Protein AF-0000000083412916 (afdb_homodimer)

Sequence (298 aa):
MELNLPSFDIRLQRDDEGVKIFDRLRKKFIILTPEEWVRQHFVNYLINHKGFPESLMANEIGITLNGTRRRCDTVVFDKHGSPMVIVEYKASSIVISQSTFDQIVRYNMVLHARYLIVSNGMNHYCCRIDYDNMSYDFLKEVPDYADLEMELNLPSFDIRLQRDDEGVKIFDRLRKKFIILTPEEWVRQHFVNYLINHKGFPESLMANEIGITLNGTRRRCDTVVFDKHGSPMVIVEYKASSIVISQSTFDQIVRYNMVLHARYLIVSNGMNHYCCRIDYDNMSYDFLKEVPDYADLE

Radius of gyration: 22.51 Å; Cα contacts (8 Å, |Δi|>4): 599; chains: 2; bounding box: 37×65×60 Å

Foldseek 3Di:
DDFPFDDDDWDWDQDPVGIWTADPLVGDTHPDDLQVVLLRRVLCCQVPPQPQDSVQKHAFCWDADPNDIGTFGMFGADPVGATAEGEAEDGLPDDDDVVSVVVQVSVCVPRVYQWYWYYNRHDIWIKGADPVVRDIDIDPDDHHPVVSD/DDFPFDDDDWDWDQDPVGIWTADPLVGDTHPDDLQVVLLRRVLCCLVPPQPQDSVQKHAFCWDADPNDIGTFGMFGADPVGATAEGEAEDGLVDDDDVVSVVVQVSVCVPRVYQWYWYYNRHDIWIKGADPVVRDIDIDPDDHHPVVSD

Structure (mmCIF, N/CA/C/O backbone):
data_AF-0000000083412916-model_v1
#
loop_
_entity.id
_entity.type
_entity.pdbx_description
1 polymer 'Type I restriction enzyme HsdR N-terminal domain-containing protein'
#
loop_
_atom_site.group_PDB
_atom_site.id
_atom_site.type_symbol
_atom_site.label_atom_id
_atom_site.label_alt_id
_atom_site.label_comp_id
_atom_site.label_asym_id
_atom_site.label_entity_id
_atom_site.label_seq_id
_atom_site.pdbx_PDB_ins_code
_atom_site.Cartn_x
_atom_site.Cartn_y
_atom_site.Cartn_z
_atom_site.occupancy
_atom_site.B_iso_or_equiv
_atom_site.auth_seq_id
_atom_site.auth_comp_id
_atom_site.auth_asym_id
_atom_site.auth_atom_id
_atom_site.pdbx_PDB_model_num
ATOM 1 N N . MET A 1 1 ? 9.227 31.266 6.32 1 71.25 1 MET A N 1
ATOM 2 C CA . MET A 1 1 ? 9.344 30.422 5.137 1 71.25 1 MET A CA 1
ATOM 3 C C . MET A 1 1 ? 8.031 30.375 4.363 1 71.25 1 MET A C 1
ATOM 5 O O . MET A 1 1 ? 6.98 30.078 4.938 1 71.25 1 MET A O 1
ATOM 9 N N . GLU A 1 2 ? 8.008 30.891 3.188 1 89.62 2 GLU A N 1
ATOM 10 C CA . GLU A 1 2 ? 6.812 31.047 2.371 1 89.62 2 GLU A CA 1
ATOM 11 C C . GLU A 1 2 ? 6.332 29.703 1.823 1 89.62 2 GLU A C 1
ATOM 13 O O . GLU A 1 2 ? 7.141 28.875 1.414 1 89.62 2 GLU A O 1
ATOM 18 N N . LEU A 1 3 ? 5.074 29.422 2.096 1 97.5 3 LEU A N 1
ATOM 19 C CA . LEU A 1 3 ? 4.434 28.219 1.565 1 97.5 3 LEU A CA 1
ATOM 20 C C . LEU A 1 3 ? 3.307 28.594 0.604 1 97.5 3 LEU A C 1
ATOM 22 O O . LEU A 1 3 ? 2.854 29.734 0.578 1 97.5 3 LEU A O 1
ATOM 26 N N . ASN A 1 4 ? 2.953 27.688 -0.365 1 98.19 4 ASN A N 1
ATOM 27 C CA . ASN A 1 4 ? 1.735 27.812 -1.16 1 98.19 4 ASN A CA 1
ATOM 28 C C . ASN A 1 4 ? 0.509 27.344 -0.384 1 98.19 4 ASN A C 1
ATOM 30 O O . ASN A 1 4 ? -0.209 26.453 -0.831 1 98.19 4 ASN A O 1
ATOM 34 N N . LEU A 1 5 ? 0.362 27.875 0.789 1 98.31 5 LEU A N 1
ATOM 35 C CA . LEU A 1 5 ? -0.73 27.625 1.726 1 98.31 5 LEU A CA 1
ATOM 36 C C . LEU A 1 5 ? -1.157 28.922 2.414 1 98.31 5 LEU A C 1
ATOM 38 O O . LEU A 1 5 ? -0.337 29.812 2.625 1 98.31 5 LEU A O 1
ATOM 42 N N . PRO A 1 6 ? -2.424 29 2.695 1 97.62 6 PRO A N 1
ATOM 43 C CA . PRO A 1 6 ? -2.861 30.203 3.402 1 97.62 6 PRO A CA 1
ATOM 44 C C . PRO A 1 6 ? -2.246 30.328 4.793 1 97.62 6 PRO A C 1
ATOM 46 O O . PRO A 1 6 ? -1.973 29.312 5.445 1 97.62 6 PRO A O 1
ATOM 49 N N . SER A 1 7 ? -2.053 31.562 5.215 1 96.25 7 SER A N 1
ATOM 50 C CA . SER A 1 7 ? -1.607 31.797 6.582 1 96.25 7 SER A CA 1
ATOM 51 C C . SER A 1 7 ? -2.721 31.5 7.586 1 96.25 7 SER A C 1
ATOM 53 O O . SER A 1 7 ? -3.854 31.203 7.195 1 96.25 7 SER A O 1
ATOM 55 N N . PHE A 1 8 ? -2.33 31.438 8.828 1 97.38 8 PHE A N 1
ATOM 56 C CA . PHE A 1 8 ? -3.248 31.234 9.938 1 97.38 8 PHE A CA 1
ATOM 57 C C . PHE A 1 8 ? -2.73 31.906 11.203 1 97.38 8 PHE A C 1
ATOM 59 O O . PHE A 1 8 ? -1.696 32.594 11.172 1 97.38 8 PHE A O 1
ATOM 66 N N . ASP A 1 9 ? -3.586 31.828 12.281 1 97.19 9 ASP A N 1
ATOM 67 C CA . ASP A 1 9 ? -3.146 32.438 13.539 1 97.19 9 ASP A CA 1
ATOM 68 C C . ASP A 1 9 ? -2.061 31.594 14.195 1 97.19 9 ASP A C 1
ATOM 70 O O . ASP A 1 9 ? -2.338 30.828 15.125 1 97.19 9 ASP A O 1
ATOM 74 N N . ILE A 1 10 ? -0.824 31.859 13.766 1 97.75 10 ILE A N 1
ATOM 75 C CA . ILE A 1 10 ? 0.32 31.047 14.18 1 97.75 10 ILE A CA 1
ATOM 76 C C . ILE A 1 10 ? 0.713 31.406 15.609 1 97.75 10 ILE A C 1
ATOM 78 O O . ILE A 1 10 ? 0.881 32.594 15.938 1 97.75 10 ILE A O 1
ATOM 82 N N . ARG A 1 11 ? 0.826 30.422 16.453 1 97.75 11 ARG A N 1
ATOM 83 C CA . ARG A 1 11 ? 1.305 30.594 17.828 1 97.75 11 ARG A CA 1
ATOM 84 C C . ARG A 1 11 ? 2.705 30.016 18 1 97.75 11 ARG A C 1
ATOM 86 O O . ARG A 1 11 ? 2.898 28.812 17.875 1 97.75 11 ARG A O 1
ATOM 93 N N . LEU A 1 12 ? 3.611 30.891 18.234 1 97.5 12 LEU A N 1
ATOM 94 C CA . LEU A 1 12 ? 5 30.5 18.453 1 97.5 12 LEU A CA 1
ATOM 95 C C . LEU A 1 12 ? 5.43 30.797 19.891 1 97.5 12 LEU A C 1
ATOM 97 O O . LEU A 1 12 ? 4.938 31.734 20.516 1 97.5 12 LEU A O 1
ATOM 101 N N . GLN A 1 13 ? 6.227 30 20.391 1 96.88 13 GLN A N 1
ATOM 102 C CA . GLN A 1 13 ? 6.852 30.203 21.688 1 96.88 13 GLN A CA 1
ATOM 103 C C . GLN A 1 13 ? 8.352 29.922 21.625 1 96.88 13 GLN A C 1
ATOM 105 O O . GLN A 1 13 ? 8.789 29 20.953 1 96.88 13 GLN A O 1
ATOM 110 N N . ARG A 1 14 ? 9.156 30.719 22.266 1 95.19 14 ARG A N 1
ATOM 111 C CA . ARG A 1 14 ? 10.594 30.516 22.344 1 95.19 14 ARG A CA 1
ATOM 112 C C . ARG A 1 14 ? 11.023 30.172 23.75 1 95.19 14 ARG A C 1
ATOM 114 O O . ARG A 1 14 ? 10.586 30.797 24.719 1 95.19 14 ARG A O 1
ATOM 121 N N . ASP A 1 15 ? 11.664 29.078 23.875 1 91 15 ASP A N 1
ATOM 122 C CA . ASP A 1 15 ? 12.25 28.719 25.172 1 91 15 ASP A CA 1
ATOM 123 C C . ASP A 1 15 ? 13.719 28.344 25.016 1 91 15 ASP A C 1
ATOM 125 O O . ASP A 1 15 ? 14.352 28.672 24 1 91 15 ASP A O 1
ATOM 129 N N . ASP A 1 16 ? 14.344 27.844 26.156 1 91.75 16 ASP A N 1
ATOM 130 C CA . ASP A 1 16 ? 15.758 27.5 26.172 1 91.75 16 ASP A CA 1
ATOM 131 C C . ASP A 1 16 ? 16.094 26.5 25.094 1 91.75 16 ASP A C 1
ATOM 133 O O . ASP A 1 16 ? 17.234 26.438 24.609 1 91.75 16 ASP A O 1
ATOM 137 N N . GLU A 1 17 ? 15.062 25.734 24.609 1 90.44 17 GLU A N 1
ATOM 138 C CA . GLU A 1 17 ? 15.281 24.656 23.641 1 90.44 17 GLU A CA 1
ATOM 139 C C . GLU A 1 17 ? 15.125 25.172 22.219 1 90.44 17 GLU A C 1
ATOM 141 O O . GLU A 1 17 ? 15.562 24.516 21.266 1 90.44 17 GLU A O 1
ATOM 146 N N . GLY A 1 18 ? 14.57 26.297 22.109 1 93.62 18 GLY A N 1
ATOM 147 C CA . GLY A 1 18 ? 14.391 26.875 20.781 1 93.62 18 GLY A CA 1
ATOM 148 C C . GLY A 1 18 ? 12.977 27.375 20.547 1 93.62 18 GLY A C 1
ATOM 149 O O . GLY A 1 18 ? 12.258 27.703 21.484 1 93.62 18 GLY A O 1
ATOM 150 N N . VAL A 1 19 ? 12.742 27.625 19.297 1 97.5 19 VAL A N 1
ATOM 151 C CA . VAL A 1 19 ? 11.422 28.109 18.891 1 97.5 19 VAL A CA 1
ATOM 152 C C . VAL A 1 19 ? 10.469 26.922 18.75 1 97.5 19 VAL A C 1
ATOM 154 O O . VAL A 1 19 ? 10.828 25.906 18.156 1 97.5 19 VAL A O 1
ATOM 157 N N . LYS A 1 20 ? 9.305 27.016 19.25 1 98.25 20 LYS A N 1
ATOM 158 C CA . LYS A 1 20 ? 8.273 26 19.172 1 98.25 20 LYS A CA 1
ATOM 159 C C . LYS A 1 20 ? 7.004 26.562 18.516 1 98.25 20 LYS A C 1
ATOM 161 O O . LYS A 1 20 ? 6.758 27.766 18.562 1 98.25 20 LYS A O 1
ATOM 166 N N . ILE A 1 21 ? 6.25 25.734 17.938 1 98.19 21 ILE A N 1
ATOM 167 C CA . ILE A 1 21 ? 4.984 26.109 17.312 1 98.19 21 ILE A CA 1
ATOM 168 C C . ILE A 1 21 ? 3.848 25.281 17.922 1 98.19 21 ILE A C 1
ATOM 170 O O . ILE A 1 21 ? 4.004 24.094 18.188 1 98.19 21 ILE A O 1
ATOM 174 N N . PHE A 1 22 ? 2.67 25.906 18.109 1 98.5 22 PHE A N 1
ATOM 175 C CA . PHE A 1 22 ? 1.542 25.234 18.75 1 98.5 22 PHE A CA 1
ATOM 176 C C . PHE A 1 22 ? 0.866 24.281 17.781 1 98.5 22 PHE A C 1
ATOM 178 O O . PHE A 1 22 ? 0.502 24.656 16.656 1 98.5 22 PHE A O 1
ATOM 185 N N . ASP A 1 23 ? 0.75 23.016 18.172 1 98.62 23 ASP A N 1
ATOM 186 C CA . ASP A 1 23 ? -0.012 22 17.453 1 98.62 23 ASP A CA 1
ATOM 187 C C . ASP A 1 23 ? -1.446 21.922 17.969 1 98.62 23 ASP A C 1
ATOM 189 O O . ASP A 1 23 ? -1.688 21.422 19.062 1 98.62 23 ASP A O 1
ATOM 193 N N . ARG A 1 24 ? -2.357 22.422 17.188 1 97.62 24 ARG A N 1
ATOM 194 C CA . ARG A 1 24 ? -3.736 22.547 17.656 1 97.62 24 ARG A CA 1
ATOM 195 C C . ARG A 1 24 ? -4.363 21.172 17.859 1 97.62 24 ARG A C 1
ATOM 197 O O . ARG A 1 24 ? -5.324 21.016 18.609 1 97.62 24 ARG A O 1
ATOM 204 N N . LEU A 1 25 ? -3.873 20.125 17.109 1 98.56 25 LEU A N 1
ATOM 205 C CA . LEU A 1 25 ? -4.453 18.797 17.25 1 98.56 25 LEU A CA 1
ATOM 206 C C . LEU A 1 25 ? -3.951 18.109 18.516 1 98.56 25 LEU A C 1
ATOM 208 O O . LEU A 1 25 ? -4.707 17.406 19.172 1 98.56 25 LEU A O 1
ATOM 212 N N . ARG A 1 26 ? -2.715 18.328 18.844 1 97.75 26 ARG A N 1
ATOM 213 C CA . ARG A 1 26 ? -2.131 17.719 20.031 1 97.75 26 ARG A CA 1
ATOM 214 C C . ARG A 1 26 ? -2.188 18.672 21.219 1 97.75 26 ARG A C 1
ATOM 216 O O . ARG A 1 26 ? -1.873 18.281 22.344 1 97.75 26 ARG A O 1
ATOM 223 N N . LYS A 1 27 ? -2.52 19.859 21 1 97.81 27 LYS A N 1
ATOM 224 C CA . LYS A 1 27 ? -2.711 20.875 22.031 1 97.81 27 LYS A CA 1
ATOM 225 C C . LYS A 1 27 ? -1.441 21.078 22.844 1 97.81 27 LYS A C 1
ATOM 227 O O . LYS A 1 27 ? -1.489 21.094 24.078 1 97.81 27 LYS A O 1
ATOM 232 N N . LYS A 1 28 ? -0.364 21.156 22.234 1 97.81 28 LYS A N 1
ATOM 233 C CA . LYS A 1 28 ? 0.923 21.422 22.859 1 97.81 28 LYS A CA 1
ATOM 234 C C . LYS A 1 28 ? 1.889 22.094 21.906 1 97.81 28 LYS A C 1
ATOM 236 O O . LYS A 1 28 ? 1.671 22.094 20.688 1 97.81 28 LYS A O 1
ATOM 241 N N . PHE A 1 29 ? 2.938 22.703 22.438 1 97.94 29 PHE A N 1
ATOM 242 C CA . PHE A 1 29 ? 3.979 23.328 21.625 1 97.94 29 PHE A CA 1
ATOM 243 C C . PHE A 1 29 ? 5.02 22.297 21.203 1 97.94 29 PHE A C 1
ATOM 245 O O . PHE A 1 29 ? 5.488 21.5 22.031 1 97.94 29 PHE A O 1
ATOM 252 N N . ILE A 1 30 ? 5.27 22.297 19.938 1 97.44 30 ILE A N 1
ATOM 253 C CA . ILE A 1 30 ? 6.203 21.359 19.328 1 97.44 30 ILE A CA 1
ATOM 254 C C . ILE A 1 30 ? 7.398 22.109 18.75 1 97.44 30 ILE A C 1
ATOM 256 O O . ILE A 1 30 ? 7.242 23.188 18.172 1 97.44 30 ILE A O 1
ATOM 260 N N . ILE A 1 31 ? 8.602 21.5 18.938 1 97.25 31 ILE A N 1
ATOM 261 C CA . ILE A 1 31 ? 9.789 22.109 18.344 1 97.25 31 ILE A CA 1
ATOM 262 C C . ILE A 1 31 ? 9.523 22.453 16.891 1 97.25 31 ILE A C 1
ATOM 264 O O . ILE A 1 31 ? 9.039 21.594 16.125 1 97.25 31 ILE A O 1
ATOM 268 N N . LEU A 1 32 ? 9.836 23.672 16.531 1 97.81 32 LEU A N 1
ATOM 269 C CA . LEU A 1 32 ? 9.617 24.125 15.172 1 97.81 32 LEU A CA 1
ATOM 270 C C . LEU A 1 32 ? 10.711 23.609 14.234 1 97.81 32 LEU A C 1
ATOM 272 O O . LEU A 1 32 ? 11.891 23.922 14.422 1 97.81 32 LEU A O 1
ATOM 276 N N . THR A 1 33 ? 10.414 22.781 13.359 1 97.44 33 THR A N 1
ATOM 277 C CA . THR A 1 33 ? 11.266 22.359 12.25 1 97.44 33 THR A CA 1
ATOM 278 C C . THR A 1 33 ? 10.641 22.75 10.914 1 97.44 33 THR A C 1
ATOM 280 O O . THR A 1 33 ? 9.469 23.109 10.852 1 97.44 33 THR A O 1
ATOM 283 N N . PRO A 1 34 ? 11.43 22.812 9.836 1 97.94 34 PRO A N 1
ATOM 284 C CA . PRO A 1 34 ? 10.859 23.141 8.523 1 97.94 34 PRO A CA 1
ATOM 285 C C . PRO A 1 34 ? 9.672 22.234 8.164 1 97.94 34 PRO A C 1
ATOM 287 O O . PRO A 1 34 ? 8.688 22.719 7.59 1 97.94 34 PRO A O 1
ATOM 290 N N . GLU A 1 35 ? 9.758 20.984 8.477 1 98.5 35 GLU A N 1
ATOM 291 C CA . GLU A 1 35 ? 8.664 20.062 8.219 1 98.5 35 GLU A CA 1
ATOM 292 C C . GLU A 1 35 ? 7.457 20.375 9.102 1 98.5 35 GLU A C 1
ATOM 294 O O . GLU A 1 35 ? 6.316 20.344 8.625 1 98.5 35 GLU A O 1
ATOM 299 N N . GLU A 1 36 ? 7.707 20.672 10.375 1 98.38 36 GLU A N 1
ATOM 300 C CA . GLU A 1 36 ? 6.617 21.016 11.289 1 98.38 36 GLU A CA 1
ATOM 301 C C . GLU A 1 36 ? 5.91 22.297 10.859 1 98.38 36 GLU A C 1
ATOM 303 O O . GLU A 1 36 ? 4.699 22.438 11.031 1 98.38 36 GLU A O 1
ATOM 308 N N . TRP A 1 37 ? 6.688 23.188 10.336 1 98.62 37 TRP A N 1
ATOM 309 C CA . TRP A 1 37 ? 6.113 24.391 9.758 1 98.62 37 TRP A CA 1
ATOM 310 C C . TRP A 1 37 ? 5.086 24.047 8.68 1 98.62 37 TRP A C 1
ATOM 312 O O . TRP A 1 37 ? 3.969 24.562 8.695 1 98.62 37 TRP A O 1
ATOM 322 N N . VAL A 1 38 ? 5.41 23.141 7.801 1 98.75 38 VAL A N 1
ATOM 323 C CA . VAL A 1 38 ? 4.52 22.703 6.73 1 98.75 38 VAL A CA 1
ATOM 324 C C . VAL A 1 38 ? 3.295 22.016 7.332 1 98.75 38 VAL A C 1
ATOM 326 O O . VAL A 1 38 ? 2.158 22.312 6.961 1 98.75 38 VAL A O 1
ATOM 329 N N . ARG A 1 39 ? 3.521 21.109 8.328 1 98.75 39 ARG A N 1
ATOM 330 C CA . ARG A 1 39 ? 2.436 20.359 8.93 1 98.75 39 ARG A CA 1
ATOM 331 C C . ARG A 1 39 ? 1.381 21.281 9.523 1 98.75 39 ARG A C 1
ATOM 333 O O . ARG A 1 39 ? 0.19 21.141 9.234 1 98.75 39 ARG A O 1
ATOM 340 N N . GLN A 1 40 ? 1.839 22.234 10.258 1 98.75 40 GLN A N 1
ATOM 341 C CA . GLN A 1 40 ? 0.887 23.109 10.938 1 98.75 40 GLN A CA 1
ATOM 342 C C . GLN A 1 40 ? 0.12 23.969 9.945 1 98.75 40 GLN A C 1
ATOM 344 O O . GLN A 1 40 ? -1.078 24.203 10.109 1 98.75 40 GLN A O 1
ATOM 349 N N . HIS A 1 41 ? 0.782 24.453 8.953 1 98.81 41 HIS A N 1
ATOM 350 C CA . HIS A 1 41 ? 0.081 25.203 7.922 1 98.81 41 HIS A CA 1
ATOM 351 C C . HIS A 1 41 ? -0.958 24.344 7.215 1 98.81 41 HIS A C 1
ATOM 353 O O . HIS A 1 41 ? -2.084 24.781 6.977 1 98.81 41 HIS A O 1
ATOM 359 N N . PHE A 1 42 ? -0.59 23.125 6.891 1 98.88 42 PHE A N 1
ATOM 360 C CA . PHE A 1 42 ? -1.474 22.25 6.125 1 98.88 42 PHE A CA 1
ATOM 361 C C . PHE A 1 42 ? -2.674 21.828 6.961 1 98.88 42 PHE A C 1
ATOM 363 O O . PHE A 1 42 ? -3.803 21.797 6.469 1 98.88 42 PHE A O 1
ATOM 370 N N . VAL A 1 43 ? -2.422 21.453 8.203 1 98.88 43 VAL A N 1
ATOM 371 C CA . VAL A 1 43 ? -3.506 21.094 9.117 1 98.88 43 VAL A CA 1
ATOM 372 C C . VAL A 1 43 ? -4.516 22.25 9.18 1 98.88 43 VAL A C 1
ATOM 374 O O . VAL A 1 43 ? -5.723 22.016 9.062 1 98.88 43 VAL A O 1
ATOM 377 N N . ASN A 1 44 ? -4.047 23.422 9.336 1 98.81 44 ASN A N 1
ATOM 378 C CA . ASN A 1 44 ? -4.938 24.578 9.391 1 98.81 44 ASN A CA 1
ATOM 379 C C . ASN A 1 44 ? -5.66 24.797 8.062 1 98.81 44 ASN A C 1
ATOM 381 O O . ASN A 1 44 ? -6.824 25.188 8.047 1 98.81 44 ASN A O 1
ATOM 385 N N . TYR A 1 45 ? -4.957 24.578 6.988 1 98.88 45 TYR A N 1
ATOM 386 C CA . TYR A 1 45 ? -5.57 24.625 5.668 1 98.88 45 TYR A CA 1
ATOM 387 C C . TYR A 1 45 ? -6.73 23.641 5.562 1 98.88 45 TYR A C 1
ATOM 389 O O . TYR A 1 45 ? -7.82 24 5.117 1 98.88 45 TYR A O 1
ATOM 397 N N . LEU A 1 46 ? -6.516 22.344 5.988 1 98.81 46 LEU A N 1
ATOM 398 C CA . LEU A 1 46 ? -7.562 21.344 5.941 1 98.81 46 LEU A CA 1
ATOM 399 C C . LEU A 1 46 ? -8.773 21.766 6.762 1 98.81 46 LEU A C 1
ATOM 401 O O . LEU A 1 46 ? -9.914 21.641 6.312 1 98.81 46 LEU A O 1
ATOM 405 N N . ILE A 1 47 ? -8.508 22.328 7.906 1 98.75 47 ILE A N 1
ATOM 406 C CA . ILE A 1 47 ? -9.586 22.656 8.828 1 98.75 47 ILE A CA 1
ATOM 407 C C . ILE A 1 47 ? -10.297 23.922 8.352 1 98.75 47 ILE A C 1
ATOM 409 O O . ILE A 1 47 ? -11.523 23.922 8.164 1 98.75 47 ILE A O 1
ATOM 413 N N . ASN A 1 48 ? -9.602 24.938 8.07 1 98.56 48 ASN A N 1
ATOM 414 C CA . ASN A 1 48 ? -10.18 26.266 7.875 1 98.56 48 ASN A CA 1
ATOM 415 C C . ASN A 1 48 ? -10.648 26.469 6.441 1 98.56 48 ASN A C 1
ATOM 417 O O . ASN A 1 48 ? -11.555 27.281 6.184 1 98.56 48 ASN A O 1
ATOM 421 N N . HIS A 1 49 ? -10.094 25.812 5.492 1 98.56 49 HIS A N 1
ATOM 422 C CA . HIS A 1 49 ? -10.391 26.109 4.098 1 98.56 49 HIS A CA 1
ATOM 423 C C . HIS A 1 49 ? -11.039 24.906 3.412 1 98.56 49 HIS A C 1
ATOM 425 O O . HIS A 1 49 ? -11.781 25.062 2.439 1 98.56 49 HIS A O 1
ATOM 431 N N . LYS A 1 50 ? -10.742 23.688 3.912 1 98.56 50 LYS A N 1
ATOM 432 C CA . LYS A 1 50 ? -11.312 22.516 3.271 1 98.56 50 LYS A CA 1
ATOM 433 C C . LYS A 1 50 ? -12.438 21.922 4.113 1 98.56 50 LYS A C 1
ATOM 435 O O . LYS A 1 50 ? -13.125 21 3.676 1 98.56 50 LYS A O 1
ATOM 440 N N . GLY A 1 51 ? -12.617 22.344 5.383 1 98.44 51 GLY A N 1
ATOM 441 C CA . GLY A 1 51 ? -13.773 22.016 6.195 1 98.44 51 GLY A CA 1
ATOM 442 C C . GLY A 1 51 ? -13.617 20.703 6.953 1 98.44 51 GLY A C 1
ATOM 443 O O . GLY A 1 51 ? -14.602 20.125 7.402 1 98.44 51 GLY A O 1
ATOM 444 N N . PHE A 1 52 ? -12.406 20.203 7.062 1 98.69 52 PHE A N 1
ATOM 445 C CA . PHE A 1 52 ? -12.195 18.969 7.824 1 98.69 52 PHE A CA 1
ATOM 446 C C . PHE A 1 52 ? -12.469 19.203 9.305 1 98.69 52 PHE A C 1
ATOM 448 O O . PHE A 1 52 ? -11.977 20.172 9.891 1 98.69 52 PHE A O 1
ATOM 455 N N . PRO A 1 53 ? -13.273 18.328 9.914 1 98.5 53 PRO A N 1
ATOM 456 C CA . PRO A 1 53 ? -13.516 18.484 11.344 1 98.5 53 PRO A CA 1
ATOM 457 C C . PRO A 1 53 ? -12.273 18.203 12.188 1 98.5 53 PRO A C 1
ATOM 459 O O . PRO A 1 53 ? -11.719 17.109 12.133 1 98.5 53 PRO A O 1
ATOM 462 N N . GLU A 1 54 ? -11.906 19.141 12.93 1 98.5 54 GLU A N 1
ATOM 463 C CA . GLU A 1 54 ? -10.727 19.031 13.781 1 98.5 54 GLU A CA 1
ATOM 464 C C . GLU A 1 54 ? -10.812 17.797 14.68 1 98.5 54 GLU A C 1
ATOM 466 O O . GLU A 1 54 ? -9.812 17.125 14.914 1 98.5 54 GLU A O 1
ATOM 471 N N . SER A 1 55 ? -11.992 17.484 15.164 1 98.12 55 SER A N 1
ATOM 472 C CA . SER A 1 55 ? -12.203 16.391 16.125 1 98.12 55 SER A CA 1
ATOM 473 C C . SER A 1 55 ? -11.922 15.039 15.492 1 98.12 55 SER A C 1
ATOM 475 O O . SER A 1 55 ? -11.773 14.039 16.203 1 98.12 55 SER A O 1
ATOM 477 N N . LEU A 1 56 ? -11.812 14.977 14.234 1 98.19 56 LEU A N 1
ATOM 478 C CA . LEU A 1 56 ? -11.586 13.711 13.547 1 98.19 56 LEU A CA 1
ATOM 479 C C . LEU A 1 56 ? -10.148 13.617 13.039 1 98.19 56 LEU A C 1
ATOM 481 O O . LEU A 1 56 ? -9.789 12.664 12.344 1 98.19 56 LEU A O 1
ATOM 485 N N . MET A 1 57 ? -9.367 14.609 13.383 1 98.81 57 MET A N 1
ATOM 486 C CA . MET A 1 57 ? -7.988 14.664 12.898 1 98.81 57 MET A CA 1
ATOM 487 C C . MET A 1 57 ? -7.004 14.406 14.039 1 98.81 57 MET A C 1
ATOM 489 O O . MET A 1 57 ? -7.25 14.805 15.18 1 98.81 57 MET A O 1
ATOM 493 N N . ALA A 1 58 ? -5.973 13.727 13.742 1 98.5 58 ALA A N 1
ATOM 494 C CA . ALA A 1 58 ? -4.914 13.469 14.711 1 98.5 58 ALA A CA 1
ATOM 495 C C . ALA A 1 58 ? -3.537 13.539 14.055 1 98.5 58 ALA A C 1
ATOM 497 O O . ALA A 1 58 ? -3.367 13.094 12.914 1 98.5 58 ALA A O 1
ATOM 498 N N . ASN A 1 59 ? -2.57 14.102 14.727 1 98.62 59 ASN A N 1
ATOM 499 C CA . ASN A 1 59 ? -1.176 14.102 14.297 1 98.62 59 ASN A CA 1
ATOM 500 C C . ASN A 1 59 ? -0.382 12.992 14.977 1 98.62 59 ASN A C 1
ATOM 502 O O . ASN A 1 59 ? -0.677 12.617 16.109 1 98.62 59 ASN A O 1
ATOM 506 N N . GLU A 1 60 ? 0.624 12.492 14.305 1 97.81 60 GLU A N 1
ATOM 507 C CA . GLU A 1 60 ? 1.634 11.594 14.852 1 97.81 60 GLU A CA 1
ATOM 508 C C . GLU A 1 60 ? 0.999 10.312 15.391 1 97.81 60 GLU A C 1
ATOM 510 O O . GLU A 1 60 ? 1.231 9.93 16.547 1 97.81 60 GLU A O 1
ATOM 515 N N . ILE A 1 61 ? 0.206 9.703 14.578 1 95.69 61 ILE A N 1
ATOM 516 C CA . ILE A 1 61 ? -0.467 8.461 14.945 1 95.69 61 ILE A CA 1
ATOM 517 C C . ILE A 1 61 ? 0.499 7.285 14.805 1 95.69 61 ILE A C 1
ATOM 519 O O . ILE A 1 61 ? 1.109 7.102 13.75 1 95.69 61 ILE A O 1
ATOM 523 N N . GLY A 1 62 ? 0.493 6.465 15.828 1 95.44 62 GLY A N 1
ATOM 524 C CA . GLY A 1 62 ? 1.414 5.34 15.859 1 95.44 62 GLY A CA 1
ATOM 525 C C . GLY A 1 62 ? 0.941 4.16 15.031 1 95.44 62 GLY A C 1
ATOM 526 O O . GLY A 1 62 ? -0.241 3.814 15.055 1 95.44 62 GLY A O 1
ATOM 527 N N . ILE A 1 63 ? 1.838 3.617 14.227 1 95.31 63 ILE A N 1
ATOM 528 C CA . ILE A 1 63 ? 1.641 2.365 13.508 1 95.31 63 ILE A CA 1
ATOM 529 C C . ILE A 1 63 ? 2.84 1.445 13.734 1 95.31 63 ILE A C 1
ATOM 531 O O . ILE A 1 63 ? 3.908 1.899 14.148 1 95.31 63 ILE A O 1
ATOM 535 N N . THR A 1 64 ? 2.641 0.169 13.594 1 95.5 64 THR A N 1
ATOM 536 C CA . THR A 1 64 ? 3.723 -0.79 13.789 1 95.5 64 THR A CA 1
ATOM 537 C C . THR A 1 64 ? 4.02 -1.545 12.5 1 95.5 64 THR A C 1
ATOM 539 O O . THR A 1 64 ? 3.184 -2.307 12.016 1 95.5 64 THR A O 1
ATOM 542 N N . LEU A 1 65 ? 5.156 -1.33 11.93 1 94.06 65 LEU A N 1
ATOM 543 C CA . LEU A 1 65 ? 5.602 -1.941 10.68 1 94.06 65 LEU A CA 1
ATOM 544 C C . LEU A 1 65 ? 6.711 -2.955 10.938 1 94.06 65 LEU A C 1
ATOM 546 O O . LEU A 1 65 ? 7.871 -2.578 11.117 1 94.06 65 LEU A O 1
ATOM 550 N N . ASN A 1 66 ? 6.371 -4.23 10.922 1 93.5 66 ASN A N 1
ATOM 551 C CA . ASN A 1 66 ? 7.297 -5.328 11.18 1 93.5 66 ASN A CA 1
ATOM 552 C C . ASN A 1 66 ? 8.047 -5.137 12.492 1 93.5 66 ASN A C 1
ATOM 554 O O . ASN A 1 66 ? 9.281 -5.188 12.523 1 93.5 66 ASN A O 1
ATOM 558 N N . GLY A 1 67 ? 7.379 -4.773 13.492 1 92.75 67 GLY A N 1
ATOM 559 C CA . GLY A 1 67 ? 7.941 -4.633 14.828 1 92.75 67 GLY A CA 1
ATOM 560 C C . GLY A 1 67 ? 8.5 -3.246 15.094 1 92.75 67 GLY A C 1
ATOM 561 O O . GLY A 1 67 ? 8.906 -2.943 16.219 1 92.75 67 GLY A O 1
ATOM 562 N N . THR A 1 68 ? 8.594 -2.422 14.094 1 95.06 68 THR A N 1
ATOM 563 C CA . THR A 1 68 ? 9.117 -1.07 14.25 1 95.06 68 THR A CA 1
ATOM 564 C C . THR A 1 68 ? 7.984 -0.062 14.398 1 95.06 68 THR A C 1
ATOM 566 O O . THR A 1 68 ? 7.059 -0.041 13.586 1 95.06 68 THR A O 1
ATOM 569 N N . ARG A 1 69 ? 8.07 0.703 15.445 1 95.31 69 ARG A N 1
ATOM 570 C CA . ARG A 1 69 ? 7.07 1.74 15.664 1 95.31 69 ARG A CA 1
ATOM 571 C C . ARG A 1 69 ? 7.355 2.967 14.805 1 95.31 69 ARG A C 1
ATOM 573 O O . ARG A 1 69 ? 8.492 3.438 14.742 1 95.31 69 ARG A O 1
ATOM 580 N N . ARG A 1 70 ? 6.359 3.402 14.008 1 96.06 70 ARG A N 1
ATOM 581 C CA . ARG A 1 70 ? 6.398 4.613 13.203 1 96.06 70 ARG A CA 1
ATOM 582 C C . ARG A 1 70 ? 5.199 5.508 13.492 1 96.06 70 ARG A C 1
ATOM 584 O O . ARG A 1 70 ? 4.27 5.098 14.195 1 96.06 70 ARG A O 1
ATOM 591 N N . ARG A 1 71 ? 5.332 6.672 13.109 1 96.25 71 ARG A N 1
ATOM 592 C CA . ARG A 1 71 ? 4.207 7.586 13.273 1 96.25 71 ARG A CA 1
ATOM 593 C C . ARG A 1 71 ? 3.787 8.188 11.938 1 96.25 71 ARG A C 1
ATOM 595 O O . ARG A 1 71 ? 4.633 8.656 11.172 1 96.25 71 ARG A O 1
ATOM 602 N N . CYS A 1 72 ? 2.539 8.031 11.672 1 97 72 CYS A N 1
ATOM 603 C CA . CYS A 1 72 ? 1.958 8.734 10.531 1 97 72 CYS A CA 1
ATOM 604 C C . CYS A 1 72 ? 1.699 10.195 10.867 1 97 72 CYS A C 1
ATOM 606 O O . CYS A 1 72 ? 1.167 10.508 11.93 1 97 72 CYS A O 1
ATOM 608 N N . ASP A 1 73 ? 2.006 11.094 10.008 1 98.25 73 ASP A N 1
ATOM 609 C CA . ASP A 1 73 ? 2.018 12.531 10.273 1 98.25 73 ASP A CA 1
ATOM 610 C C . ASP A 1 73 ? 0.624 13.031 10.648 1 98.25 73 ASP A C 1
ATOM 612 O O . ASP A 1 73 ? 0.432 13.609 11.719 1 98.25 73 ASP A O 1
ATOM 616 N N . THR A 1 74 ? -0.297 12.898 9.789 1 98.81 74 THR A N 1
ATOM 617 C CA . THR A 1 74 ? -1.672 13.305 10.07 1 98.81 74 THR A CA 1
ATOM 618 C C . THR A 1 74 ? -2.656 12.258 9.555 1 98.81 74 THR A C 1
ATOM 620 O O . THR A 1 74 ? -2.49 11.727 8.453 1 98.81 74 THR A O 1
ATOM 623 N N . VAL A 1 75 ? -3.623 11.898 10.359 1 98.69 75 VAL A N 1
ATOM 624 C CA . VAL A 1 75 ? -4.719 11.023 9.953 1 98.69 75 VAL A CA 1
ATOM 625 C C . VAL A 1 75 ? -6.055 11.727 10.188 1 98.69 75 VAL A C 1
ATOM 627 O O . VAL A 1 75 ? -6.254 12.367 11.219 1 98.69 75 VAL A O 1
ATOM 630 N N . VAL A 1 76 ? -6.922 11.711 9.25 1 98.75 76 VAL A N 1
ATOM 631 C CA . VAL A 1 76 ? -8.32 12.094 9.422 1 98.75 76 VAL A CA 1
ATOM 632 C C . VAL A 1 76 ? -9.195 10.844 9.477 1 98.75 76 VAL A C 1
ATOM 634 O O . VAL A 1 76 ? -9.195 10.031 8.547 1 98.75 76 VAL A O 1
ATOM 637 N N . PHE A 1 77 ? -9.938 10.703 10.508 1 97.88 77 PHE A N 1
ATOM 638 C CA . PHE A 1 77 ? -10.805 9.547 10.688 1 97.88 77 PHE A CA 1
ATOM 639 C C . PHE A 1 77 ? -12.211 9.844 10.203 1 97.88 77 PHE A C 1
ATOM 641 O O . PHE A 1 77 ? -12.617 11.008 10.125 1 97.88 77 PHE A O 1
ATOM 648 N N . ASP A 1 78 ? -12.906 8.773 9.852 1 96.44 78 ASP A N 1
ATOM 649 C CA . ASP A 1 78 ? -14.336 8.945 9.594 1 96.44 78 ASP A CA 1
ATOM 650 C C . ASP A 1 78 ? -15.133 8.859 10.891 1 96.44 78 ASP A C 1
ATOM 652 O O . ASP A 1 78 ? -14.562 8.742 11.977 1 96.44 78 ASP A O 1
ATOM 656 N N . LYS A 1 79 ? -16.406 8.969 10.75 1 94.56 79 LYS A N 1
ATOM 657 C CA . LYS A 1 79 ? -17.266 9.023 11.93 1 94.56 79 LYS A CA 1
ATOM 658 C C . LYS A 1 79 ? -17.297 7.688 12.664 1 94.56 79 LYS A C 1
ATOM 660 O O . LYS A 1 79 ? -17.734 7.613 13.805 1 94.56 79 LYS A O 1
ATOM 665 N N . HIS A 1 80 ? -16.734 6.668 12.062 1 93.81 80 HIS A N 1
ATOM 666 C CA . HIS A 1 80 ? -16.719 5.344 12.672 1 93.81 80 HIS A CA 1
ATOM 667 C C . HIS A 1 80 ? -15.328 5.023 13.234 1 93.81 80 HIS A C 1
ATOM 669 O O . HIS A 1 80 ? -15.094 3.916 13.719 1 93.81 80 HIS A O 1
ATOM 675 N N . GLY A 1 81 ? -14.43 5.914 13.086 1 93.5 81 GLY A N 1
ATOM 676 C CA . GLY A 1 81 ? -13.117 5.75 13.688 1 93.5 81 GLY A CA 1
ATOM 677 C C . GLY A 1 81 ? -12.117 5.098 12.758 1 93.5 81 GLY A C 1
ATOM 678 O O . GLY A 1 81 ? -11 4.762 13.172 1 93.5 81 GLY A O 1
ATOM 679 N N . SER A 1 82 ? -12.508 4.949 11.531 1 94.12 82 SER A N 1
ATOM 680 C CA . SER A 1 82 ? -11.586 4.379 10.562 1 94.12 82 SER A CA 1
ATOM 681 C C . SER A 1 82 ? -10.812 5.469 9.828 1 94.12 82 SER A C 1
ATOM 683 O O . SER A 1 82 ? -11.375 6.516 9.492 1 94.12 82 SER A O 1
ATOM 685 N N . PRO A 1 83 ? -9.547 5.207 9.547 1 96.75 83 PRO A N 1
ATOM 686 C CA . PRO A 1 83 ? -8.812 6.199 8.766 1 96.75 83 PRO A CA 1
ATOM 687 C C . PRO A 1 83 ? -9.445 6.461 7.398 1 96.75 83 PRO A C 1
ATOM 689 O O . PRO A 1 83 ? -9.844 5.52 6.711 1 96.75 83 PRO A O 1
ATOM 692 N N . MET A 1 84 ? -9.531 7.703 7.109 1 97.75 84 MET A N 1
ATOM 693 C CA . MET A 1 84 ? -10.125 8.109 5.84 1 97.75 84 MET A CA 1
ATOM 694 C C . MET A 1 84 ? -9.109 8.836 4.965 1 97.75 84 MET A C 1
ATOM 696 O O . MET A 1 84 ? -9.055 8.609 3.754 1 97.75 84 MET A O 1
ATOM 700 N N . VAL A 1 85 ? -8.336 9.742 5.551 1 98.69 85 VAL A N 1
ATOM 701 C CA . VAL A 1 85 ? -7.281 10.508 4.891 1 98.69 85 VAL A CA 1
ATOM 702 C C . VAL A 1 85 ? -5.98 10.391 5.676 1 98.69 85 VAL A C 1
ATOM 704 O O . VAL A 1 85 ? -5.98 10.461 6.906 1 98.69 85 VAL A O 1
ATOM 707 N N . ILE A 1 86 ? -4.918 10.18 5.004 1 98.69 86 ILE A N 1
ATOM 708 C CA . ILE A 1 86 ? -3.619 10.297 5.656 1 98.69 86 ILE A CA 1
ATOM 709 C C . ILE A 1 86 ? -2.75 11.297 4.898 1 98.69 86 ILE A C 1
ATOM 711 O O . ILE A 1 86 ? -2.861 11.422 3.676 1 98.69 86 ILE A O 1
ATOM 715 N N . VAL A 1 87 ? -1.909 11.992 5.625 1 98.88 87 VAL A N 1
ATOM 716 C CA . VAL A 1 87 ? -1.075 13.031 5.039 1 98.88 87 VAL A CA 1
ATOM 717 C C . VAL A 1 87 ? 0.378 12.836 5.465 1 98.88 87 VAL A C 1
ATOM 719 O O . VAL A 1 87 ? 0.657 12.547 6.629 1 98.88 87 VAL A O 1
ATOM 722 N N . GLU A 1 88 ? 1.259 12.953 4.559 1 98.56 88 GLU A N 1
ATOM 723 C CA . GLU A 1 88 ? 2.701 12.953 4.777 1 98.56 88 GLU A CA 1
ATOM 724 C C . GLU A 1 88 ? 3.322 14.281 4.352 1 98.56 88 GLU A C 1
ATOM 726 O O . GLU A 1 88 ? 3.039 14.781 3.262 1 98.56 88 GLU A O 1
ATOM 731 N N . TYR A 1 89 ? 4.203 14.812 5.246 1 98.62 89 TYR A N 1
ATOM 732 C CA . TYR A 1 89 ? 4.781 16.125 4.977 1 98.62 89 TYR A CA 1
ATOM 733 C C . TYR A 1 89 ? 6.285 16.016 4.742 1 98.62 89 TYR A C 1
ATOM 735 O O . TYR A 1 89 ? 6.953 15.156 5.316 1 98.62 89 TYR A O 1
ATOM 743 N N . LYS A 1 90 ? 6.812 16.891 3.955 1 98.44 90 LYS A N 1
ATOM 744 C CA . LYS A 1 90 ? 8.234 17.188 3.812 1 98.44 90 LYS A CA 1
ATOM 745 C C . LYS A 1 90 ? 8.492 18.688 3.982 1 98.44 90 LYS A C 1
ATOM 747 O O . LYS A 1 90 ? 7.586 19.5 3.822 1 98.44 90 LYS A O 1
ATOM 752 N N . ALA A 1 91 ? 9.734 18.969 4.363 1 98.38 91 ALA A N 1
ATOM 753 C CA . ALA A 1 91 ? 10.102 20.375 4.371 1 98.38 91 ALA A CA 1
ATOM 754 C C . ALA A 1 91 ? 9.945 21 2.982 1 98.38 91 ALA A C 1
ATOM 756 O O . ALA A 1 91 ? 10.031 20.297 1.973 1 98.38 91 ALA A O 1
ATOM 757 N N . SER A 1 92 ? 9.766 22.328 2.965 1 98 92 SER A N 1
ATOM 758 C CA . SER A 1 92 ? 9.469 23.016 1.711 1 98 92 SER A CA 1
ATOM 759 C C . SER A 1 92 ? 10.648 22.922 0.744 1 98 92 SER A C 1
ATOM 761 O O . SER A 1 92 ? 10.469 23.031 -0.471 1 98 92 SER A O 1
ATOM 763 N N . SER A 1 93 ? 11.828 22.672 1.304 1 97.5 93 SER A N 1
ATOM 764 C CA . SER A 1 93 ? 13.023 22.594 0.47 1 97.5 93 SER A CA 1
ATOM 765 C C . SER A 1 93 ? 13.195 21.203 -0.132 1 97.5 93 SER A C 1
ATOM 767 O O . SER A 1 93 ? 14.039 21 -1 1 97.5 93 SER A O 1
ATOM 769 N N . ILE A 1 94 ? 12.445 20.266 0.301 1 97.56 94 ILE A N 1
ATOM 770 C CA . ILE A 1 94 ? 12.555 18.891 -0.165 1 97.56 94 ILE A CA 1
ATOM 771 C C . ILE A 1 94 ? 11.555 18.656 -1.298 1 97.56 94 ILE A C 1
ATOM 773 O O . ILE A 1 94 ? 10.344 18.797 -1.11 1 97.56 94 ILE A O 1
ATOM 777 N N . VAL A 1 95 ? 12.055 18.312 -2.449 1 97.06 95 VAL A N 1
ATOM 778 C CA . VAL A 1 95 ? 11.203 17.984 -3.588 1 97.06 95 VAL A CA 1
ATOM 779 C C . VAL A 1 95 ? 10.453 16.688 -3.311 1 97.06 95 VAL A C 1
ATOM 781 O O . VAL A 1 95 ? 11.039 15.711 -2.822 1 97.06 95 VAL A O 1
ATOM 784 N N . ILE A 1 96 ? 9.188 16.672 -3.521 1 96.88 96 ILE A N 1
ATOM 785 C CA . ILE A 1 96 ? 8.406 15.445 -3.365 1 96.88 96 ILE A CA 1
ATOM 786 C C . ILE A 1 96 ? 8.82 14.43 -4.422 1 96.88 96 ILE A C 1
ATOM 788 O O . ILE A 1 96 ? 8.711 14.688 -5.621 1 96.88 96 ILE A O 1
ATOM 792 N N . SER A 1 97 ? 9.25 13.297 -4.004 1 94.5 97 SER A N 1
ATOM 793 C CA . SER A 1 97 ? 9.758 12.25 -4.883 1 94.5 97 SER A CA 1
ATOM 794 C C . SER A 1 97 ? 8.93 10.977 -4.762 1 94.5 97 SER A C 1
ATOM 796 O O . SER A 1 97 ? 7.988 10.914 -3.969 1 94.5 97 SER A O 1
ATOM 798 N N . GLN A 1 98 ? 9.312 10.031 -5.613 1 89.62 98 GLN A N 1
ATOM 799 C CA . GLN A 1 98 ? 8.68 8.719 -5.523 1 89.62 98 GLN A CA 1
ATOM 800 C C . GLN A 1 98 ? 8.891 8.102 -4.145 1 89.62 98 GLN A C 1
ATOM 802 O O . GLN A 1 98 ? 8.023 7.395 -3.633 1 89.62 98 GLN A O 1
ATOM 807 N N . SER A 1 99 ? 10.023 8.352 -3.602 1 90.88 99 SER A N 1
ATOM 808 C CA . SER A 1 99 ? 10.312 7.828 -2.271 1 90.88 99 SER A CA 1
ATOM 809 C C . SER A 1 99 ? 9.312 8.344 -1.24 1 90.88 99 SER A C 1
ATOM 811 O O . SER A 1 99 ? 8.93 7.621 -0.32 1 90.88 99 SER A O 1
ATOM 813 N N . THR A 1 100 ? 8.906 9.586 -1.352 1 93 100 THR A N 1
ATOM 814 C CA . THR A 1 100 ? 7.898 10.148 -0.457 1 93 100 THR A CA 1
ATOM 815 C C . THR A 1 100 ? 6.566 9.414 -0.619 1 93 100 THR A C 1
ATOM 817 O O . THR A 1 100 ? 5.922 9.062 0.371 1 93 100 THR A O 1
ATOM 820 N N . PHE A 1 101 ? 6.289 9.148 -1.833 1 93.12 101 PHE A N 1
ATOM 821 C CA . PHE A 1 101 ? 5.055 8.422 -2.1 1 93.12 101 PHE A CA 1
ATOM 822 C C . PHE A 1 101 ? 5.137 7 -1.558 1 93.12 101 PHE A C 1
ATOM 824 O O . PHE A 1 101 ? 4.176 6.496 -0.969 1 93.12 101 PHE A O 1
ATOM 831 N N . ASP A 1 102 ? 6.266 6.402 -1.771 1 91.56 102 ASP A N 1
ATOM 832 C CA . ASP A 1 102 ? 6.449 5.047 -1.259 1 91.56 102 ASP A CA 1
ATOM 833 C C . ASP A 1 102 ? 6.273 5.008 0.258 1 91.56 102 ASP A C 1
ATOM 835 O O . ASP A 1 102 ? 5.742 4.035 0.801 1 91.56 102 ASP A O 1
ATOM 839 N N . GLN A 1 103 ? 6.68 6.016 0.911 1 92.31 103 GLN A N 1
ATOM 840 C CA . GLN A 1 103 ? 6.551 6.074 2.363 1 92.31 103 GLN A CA 1
ATOM 841 C C . GLN A 1 103 ? 5.086 6.09 2.785 1 92.31 103 GLN A C 1
ATOM 843 O O . GLN A 1 103 ? 4.668 5.293 3.629 1 92.31 103 GLN A O 1
ATOM 848 N N . ILE A 1 104 ? 4.324 6.992 2.176 1 96.56 104 ILE A N 1
ATOM 849 C CA . ILE A 1 104 ? 2.934 7.094 2.611 1 96.56 104 ILE A CA 1
ATOM 850 C C . ILE A 1 104 ? 2.172 5.836 2.197 1 96.56 104 ILE A C 1
ATOM 852 O O . ILE A 1 104 ? 1.274 5.387 2.912 1 96.56 104 ILE A O 1
ATOM 856 N N . VAL A 1 105 ? 2.527 5.27 1.138 1 94.62 105 VAL A N 1
ATOM 857 C CA . VAL A 1 105 ? 1.905 4.023 0.695 1 94.62 105 VAL A CA 1
ATOM 858 C C . VAL A 1 105 ? 2.188 2.916 1.707 1 94.62 105 VAL A C 1
ATOM 860 O O . VAL A 1 105 ? 1.299 2.127 2.037 1 94.62 105 VAL A O 1
ATOM 863 N N . ARG A 1 106 ? 3.381 2.857 2.146 1 92.12 106 ARG A N 1
ATOM 864 C CA . ARG A 1 106 ? 3.742 1.872 3.162 1 92.12 106 ARG A CA 1
ATOM 865 C C . ARG A 1 106 ? 2.906 2.055 4.426 1 92.12 106 ARG A C 1
ATOM 867 O O . ARG A 1 106 ? 2.441 1.078 5.016 1 92.12 106 ARG A O 1
ATOM 874 N N . TYR A 1 107 ? 2.705 3.27 4.836 1 95.94 107 TYR A N 1
ATOM 875 C CA . TYR A 1 107 ? 1.851 3.516 5.988 1 95.94 107 TYR A CA 1
ATOM 876 C C . TYR A 1 107 ? 0.416 3.086 5.707 1 95.94 107 TYR A C 1
ATOM 878 O O . TYR A 1 107 ? -0.247 2.508 6.57 1 95.94 107 TYR A O 1
ATOM 886 N N . ASN A 1 108 ? 0.017 3.328 4.488 1 96.19 108 ASN A N 1
ATOM 887 C CA . ASN A 1 108 ? -1.38 3.055 4.164 1 96.19 108 ASN A CA 1
ATOM 888 C C . ASN A 1 108 ? -1.644 1.558 4.035 1 96.19 108 ASN A C 1
ATOM 890 O O . ASN A 1 108 ? -2.797 1.128 3.994 1 96.19 108 ASN A O 1
ATOM 894 N N . MET A 1 109 ? -0.542 0.842 3.973 1 94 109 MET A N 1
ATOM 895 C CA . MET A 1 109 ? -0.687 -0.611 4.004 1 94 109 MET A CA 1
ATOM 896 C C . MET A 1 109 ? -1.494 -1.052 5.219 1 94 109 MET A C 1
ATOM 898 O O . MET A 1 109 ? -2.283 -1.995 5.137 1 94 109 MET A O 1
ATOM 902 N N . VAL A 1 110 ? -1.349 -0.317 6.285 1 95.06 110 VAL A N 1
ATOM 903 C CA . VAL A 1 110 ? -1.986 -0.781 7.516 1 95.06 110 VAL A CA 1
ATOM 904 C C . VAL A 1 110 ? -3.141 0.15 7.883 1 95.06 110 VAL A C 1
ATOM 906 O O . VAL A 1 110 ? -4.008 -0.21 8.68 1 95.06 110 VAL A O 1
ATOM 909 N N . LEU A 1 111 ? -3.174 1.288 7.32 1 95.44 111 LEU A N 1
ATOM 910 C CA . LEU A 1 111 ? -4.199 2.258 7.688 1 95.44 111 LEU A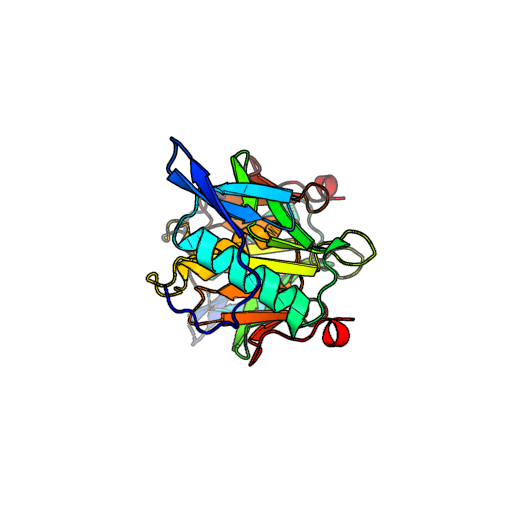 CA 1
ATOM 911 C C . LEU A 1 111 ? -5.414 2.143 6.773 1 95.44 111 LEU A C 1
ATOM 913 O O . LEU A 1 111 ? -6.547 2.371 7.203 1 95.44 111 LEU A O 1
ATOM 917 N N . HIS A 1 112 ? -5.184 1.822 5.465 1 93.88 112 HIS A N 1
ATOM 918 C CA . HIS A 1 112 ? -6.238 1.542 4.492 1 93.88 112 HIS A CA 1
ATOM 919 C C . HIS A 1 112 ? -7.125 2.764 4.273 1 93.88 112 HIS A C 1
ATOM 921 O O . HIS A 1 112 ? -8.352 2.646 4.234 1 93.88 112 HIS A O 1
ATOM 927 N N . ALA A 1 113 ? -6.535 3.912 4.219 1 96.44 113 ALA A N 1
ATOM 928 C CA . ALA A 1 113 ? -7.27 5.141 3.93 1 96.44 113 ALA A CA 1
ATOM 929 C C . ALA A 1 113 ? -7.582 5.262 2.441 1 96.44 113 ALA A C 1
ATOM 931 O O . ALA A 1 113 ? -6.859 4.711 1.605 1 96.44 113 ALA A O 1
ATOM 932 N N . ARG A 1 114 ? -8.594 5.961 2.107 1 96.56 114 ARG A N 1
ATOM 933 C CA . ARG A 1 114 ? -9.023 6.145 0.726 1 96.56 114 ARG A CA 1
ATOM 934 C C . ARG A 1 114 ? -8.297 7.312 0.072 1 96.56 114 ARG A C 1
ATOM 936 O O . ARG A 1 114 ? -8.203 7.379 -1.155 1 96.56 114 ARG A O 1
ATOM 943 N N . TYR A 1 115 ? -7.863 8.273 0.877 1 98.31 115 TYR A N 1
ATOM 944 C CA . TYR A 1 115 ? -7.184 9.445 0.348 1 98.31 115 TYR A CA 1
ATOM 945 C C . TYR A 1 115 ? -5.789 9.586 0.943 1 98.31 115 TYR A C 1
ATOM 947 O O . TYR A 1 115 ? -5.625 9.602 2.166 1 98.31 115 TYR A O 1
ATOM 955 N N . LEU A 1 116 ? -4.789 9.641 0.122 1 98.5 116 LEU A N 1
ATOM 956 C CA . LEU A 1 116 ? -3.395 9.844 0.494 1 98.5 116 LEU A CA 1
ATOM 957 C C . LEU A 1 116 ? -2.896 11.203 0.011 1 98.5 116 LEU A C 1
ATOM 959 O O . LEU A 1 116 ? -2.932 11.492 -1.188 1 98.5 116 LEU A O 1
ATOM 963 N N . ILE A 1 117 ? -2.443 12.023 0.875 1 98.81 117 ILE A N 1
ATOM 964 C CA . ILE A 1 117 ? -1.957 13.352 0.512 1 98.81 117 ILE A CA 1
ATOM 965 C C . ILE A 1 117 ? -0.481 13.484 0.878 1 98.81 117 ILE A C 1
ATOM 967 O O . ILE A 1 117 ? -0.07 13.086 1.973 1 98.81 117 ILE A O 1
ATOM 971 N N . VAL A 1 118 ? 0.311 14 0.005 1 98.69 118 VAL A N 1
ATOM 972 C CA . VAL A 1 118 ? 1.704 14.352 0.256 1 98.69 118 VAL A CA 1
ATOM 973 C C . VAL A 1 118 ? 1.923 15.836 -0.027 1 98.69 118 VAL A C 1
ATOM 975 O O . VAL A 1 118 ? 1.463 16.359 -1.048 1 98.69 118 VAL A O 1
ATOM 978 N N . SER A 1 119 ? 2.6 16.5 0.875 1 98.69 119 SER A N 1
ATOM 979 C CA . SER A 1 119 ? 2.816 17.938 0.68 1 98.69 119 SER A CA 1
ATOM 980 C C . SER A 1 119 ? 4.18 18.359 1.209 1 98.69 119 SER A C 1
ATOM 982 O O . SER A 1 119 ? 4.625 17.891 2.254 1 98.69 119 SER A O 1
ATOM 984 N N . ASN A 1 120 ? 4.734 19.266 0.495 1 98.62 120 ASN A N 1
ATOM 985 C CA . ASN A 1 120 ? 5.887 19.969 1.055 1 98.62 120 ASN A CA 1
ATOM 986 C C . ASN A 1 120 ? 5.582 21.453 1.282 1 98.62 120 ASN A C 1
ATOM 988 O O . ASN A 1 120 ? 6.496 22.266 1.369 1 98.62 120 ASN A O 1
ATOM 992 N N . GLY A 1 121 ? 4.32 21.75 1.31 1 98.62 121 GLY A N 1
ATOM 993 C CA . GLY A 1 121 ? 3.91 23.125 1.524 1 98.62 121 GLY A CA 1
ATOM 994 C C . GLY A 1 121 ? 3.867 23.938 0.247 1 98.62 121 GLY A C 1
ATOM 995 O O . GLY A 1 121 ? 3.172 24.953 0.175 1 98.62 121 GLY A O 1
ATOM 996 N N . MET A 1 122 ? 4.672 23.547 -0.74 1 98.38 122 MET A N 1
ATOM 997 C CA . MET A 1 122 ? 4.699 24.203 -2.045 1 98.38 122 MET A CA 1
ATOM 998 C C . MET A 1 122 ? 3.83 23.453 -3.047 1 98.38 122 MET A C 1
ATOM 1000 O O . MET A 1 122 ? 3.068 24.062 -3.797 1 98.38 122 MET A O 1
ATOM 1004 N N . ASN A 1 123 ? 3.965 22.219 -3.086 1 97.88 123 ASN A N 1
ATOM 1005 C CA . ASN A 1 123 ? 3.17 21.312 -3.902 1 97.88 123 ASN A CA 1
ATOM 1006 C C . ASN A 1 123 ? 2.389 20.312 -3.041 1 97.88 123 ASN A C 1
ATOM 1008 O O . ASN A 1 123 ? 2.863 19.906 -1.983 1 97.88 123 ASN A O 1
ATOM 1012 N N . HIS A 1 124 ? 1.205 20.047 -3.496 1 98.38 124 HIS A N 1
ATOM 1013 C CA . HIS A 1 124 ? 0.294 19.141 -2.797 1 98.38 124 HIS A CA 1
ATOM 1014 C C . HIS A 1 124 ? -0.304 18.109 -3.75 1 98.38 124 HIS A C 1
ATOM 1016 O O . HIS A 1 124 ? -0.863 18.469 -4.789 1 98.38 124 HIS A O 1
ATOM 1022 N N . TYR A 1 125 ? -0.105 16.891 -3.447 1 98.19 125 TYR A N 1
ATOM 1023 C CA . TYR A 1 125 ? -0.673 15.812 -4.25 1 98.19 125 TYR A CA 1
ATOM 1024 C C . TYR A 1 125 ? -1.676 15 -3.441 1 98.19 125 TYR A C 1
ATOM 1026 O O . TYR A 1 125 ? -1.453 14.727 -2.258 1 98.19 125 TYR A O 1
ATOM 1034 N N . CYS A 1 126 ? -2.721 14.641 -4.105 1 98.38 126 CYS A N 1
ATOM 1035 C CA . CYS A 1 126 ? -3.734 13.812 -3.465 1 98.38 126 CYS A CA 1
ATOM 1036 C C . CYS A 1 126 ? -4.109 12.633 -4.348 1 98.38 126 CYS A C 1
ATOM 1038 O O . CYS A 1 126 ? -4.508 12.812 -5.5 1 98.38 126 CYS A O 1
ATOM 1040 N N . CYS A 1 127 ? -3.938 11.492 -3.785 1 97.62 127 CYS A N 1
ATOM 1041 C CA . CYS A 1 127 ? -4.324 10.242 -4.422 1 97.62 127 CYS A CA 1
ATOM 1042 C C . CYS A 1 127 ? -5.617 9.703 -3.822 1 97.62 127 CYS A C 1
ATOM 1044 O O . CYS A 1 127 ? -5.758 9.625 -2.602 1 97.62 127 CYS A O 1
ATOM 1046 N N . ARG A 1 128 ? -6.559 9.352 -4.738 1 97.88 128 ARG A N 1
ATOM 1047 C CA . ARG A 1 128 ? -7.801 8.711 -4.312 1 97.88 128 ARG A CA 1
ATOM 1048 C C . ARG A 1 128 ? -7.828 7.246 -4.734 1 97.88 128 ARG A C 1
ATOM 1050 O O . ARG A 1 128 ? -7.648 6.93 -5.914 1 97.88 128 ARG A O 1
ATOM 1057 N N . ILE A 1 129 ? -8.055 6.418 -3.77 1 96.31 129 ILE A N 1
ATOM 1058 C CA . ILE A 1 129 ? -8.094 4.98 -4.023 1 96.31 129 ILE A CA 1
ATOM 1059 C C . ILE A 1 129 ? -9.547 4.516 -4.098 1 96.31 129 ILE A C 1
ATOM 1061 O O . ILE A 1 129 ? -10.359 4.863 -3.236 1 96.31 129 ILE A O 1
ATOM 1065 N N . ASP A 1 130 ? -9.914 3.799 -5.184 1 94.75 130 ASP A N 1
ATOM 1066 C CA . ASP A 1 130 ? -11.211 3.158 -5.379 1 94.75 130 ASP A CA 1
ATOM 1067 C C . ASP A 1 130 ? -11.109 1.646 -5.188 1 94.75 130 ASP A C 1
ATOM 1069 O O . ASP A 1 130 ? -10.875 0.908 -6.145 1 94.75 130 ASP A O 1
ATOM 1073 N N . TYR A 1 131 ? -11.344 1.208 -3.982 1 89.25 131 TYR A N 1
ATOM 1074 C CA . TYR A 1 131 ? -11.18 -0.203 -3.648 1 89.25 131 TYR A CA 1
ATOM 1075 C C . TYR A 1 131 ? -12.211 -1.058 -4.383 1 89.25 131 TYR A C 1
ATOM 1077 O O . TYR A 1 131 ? -11.938 -2.215 -4.715 1 89.25 131 TYR A O 1
ATOM 1085 N N . ASP A 1 132 ? -13.359 -0.549 -4.66 1 89.5 132 ASP A N 1
ATOM 1086 C CA . ASP A 1 132 ? -14.43 -1.292 -5.32 1 89.5 132 ASP A CA 1
ATOM 1087 C C . ASP A 1 132 ? -14.047 -1.65 -6.754 1 89.5 132 ASP A C 1
ATOM 1089 O O . ASP A 1 132 ? -14.383 -2.73 -7.242 1 89.5 132 ASP A O 1
ATOM 1093 N N . ASN A 1 133 ? -13.305 -0.815 -7.348 1 92.19 133 ASN A N 1
ATOM 1094 C CA . ASN A 1 133 ? -12.938 -1.039 -8.742 1 92.19 133 ASN A CA 1
ATOM 1095 C C . ASN A 1 133 ? -11.445 -1.312 -8.891 1 92.19 133 ASN A C 1
ATOM 1097 O O . ASN A 1 133 ? -10.914 -1.284 -10 1 92.19 133 ASN A O 1
ATOM 1101 N N . MET A 1 134 ? -10.75 -1.485 -7.777 1 92.19 134 MET A N 1
ATOM 1102 C CA . MET A 1 134 ? -9.328 -1.82 -7.746 1 92.19 134 MET A CA 1
ATOM 1103 C C . MET A 1 134 ? -8.516 -0.837 -8.578 1 92.19 134 MET A C 1
ATOM 1105 O O . MET A 1 134 ? -7.738 -1.244 -9.445 1 92.19 134 MET A O 1
ATOM 1109 N N . SER A 1 135 ? -8.719 0.451 -8.219 1 94.5 135 SER A N 1
ATOM 1110 C CA . SER A 1 135 ? -8.023 1.496 -8.969 1 94.5 135 SER A CA 1
ATOM 1111 C C . SER A 1 135 ? -7.691 2.684 -8.07 1 94.5 135 SER A C 1
ATOM 1113 O O . SER A 1 135 ? -8.219 2.799 -6.961 1 94.5 135 SER A O 1
ATOM 1115 N N . TYR A 1 136 ? -6.734 3.496 -8.5 1 96.12 136 TYR A N 1
ATOM 1116 C CA . TYR A 1 136 ? -6.551 4.793 -7.863 1 96.12 136 TYR A CA 1
ATOM 1117 C C . TYR A 1 136 ? -6.273 5.879 -8.898 1 96.12 136 TYR A C 1
ATOM 1119 O O . TYR A 1 136 ? -5.875 5.578 -10.023 1 96.12 136 TYR A O 1
ATOM 1127 N N . ASP A 1 137 ? -6.586 7.125 -8.547 1 96.25 137 ASP A N 1
ATOM 1128 C CA . ASP A 1 137 ? -6.312 8.289 -9.391 1 96.25 137 ASP A CA 1
ATOM 1129 C C . ASP A 1 137 ? -5.781 9.453 -8.562 1 96.25 137 ASP A C 1
ATOM 1131 O O . ASP A 1 137 ? -6.094 9.578 -7.375 1 96.25 137 ASP A O 1
ATOM 1135 N N . PHE A 1 138 ? -4.977 10.234 -9.234 1 96.19 138 PHE A N 1
ATOM 1136 C CA . PHE A 1 138 ? -4.586 11.5 -8.625 1 96.19 138 PHE A CA 1
ATOM 1137 C C . PHE A 1 138 ? -5.637 12.57 -8.875 1 96.19 138 PHE A C 1
ATOM 1139 O O . PHE A 1 138 ? -6.137 12.711 -9.992 1 96.19 138 PHE A O 1
ATOM 1146 N N . LEU A 1 139 ? -5.934 13.258 -7.844 1 97.31 139 LEU A N 1
ATOM 1147 C CA . LEU A 1 139 ? -6.875 14.367 -7.953 1 97.31 139 LEU A CA 1
ATOM 1148 C C . LEU A 1 139 ? -6.148 15.656 -8.312 1 97.31 139 LEU A C 1
ATOM 1150 O O . LEU A 1 139 ? -4.957 15.805 -8.031 1 97.31 139 LEU A O 1
ATOM 1154 N N . LYS A 1 140 ? -6.902 16.562 -8.859 1 95.62 140 LYS A N 1
ATOM 1155 C CA . LYS A 1 140 ? -6.328 17.844 -9.25 1 95.62 140 LYS A CA 1
ATOM 1156 C C . LYS A 1 140 ? -5.988 18.688 -8.031 1 95.62 140 LYS A C 1
ATOM 1158 O O . LYS A 1 140 ? -5.062 19.5 -8.062 1 95.62 140 LYS A O 1
ATOM 1163 N N . GLU A 1 141 ? -6.777 18.531 -6.992 1 96.88 141 GLU A N 1
ATOM 1164 C CA . GLU A 1 141 ? -6.559 19.266 -5.754 1 96.88 141 GLU A CA 1
ATOM 1165 C C . GLU A 1 141 ? -7.035 18.469 -4.543 1 96.88 141 GLU A C 1
ATOM 1167 O O . GLU A 1 141 ? -7.723 17.453 -4.691 1 96.88 141 GLU A O 1
ATOM 1172 N N . VAL A 1 142 ? -6.613 18.891 -3.381 1 98.06 142 VAL A N 1
ATOM 1173 C CA . VAL A 1 142 ? -7.141 18.328 -2.141 1 98.06 142 VAL A CA 1
ATOM 1174 C C . VAL A 1 142 ? -8.648 18.562 -2.07 1 98.06 142 VAL A C 1
ATOM 1176 O O . VAL A 1 142 ? -9.117 19.688 -2.203 1 98.06 142 VAL A O 1
ATOM 1179 N N . PRO A 1 143 ? -9.438 17.531 -1.937 1 98.25 143 PRO A N 1
ATOM 1180 C CA . PRO A 1 143 ? -10.898 17.703 -1.929 1 98.25 143 PRO A CA 1
ATOM 1181 C C . PRO A 1 143 ? -11.406 18.375 -0.654 1 98.25 143 PRO A C 1
ATOM 1183 O O . PRO A 1 143 ? -10.711 18.375 0.367 1 98.25 143 PRO A O 1
ATOM 1186 N N . ASP A 1 144 ? -12.625 18.938 -0.745 1 98.5 144 ASP A N 1
ATOM 1187 C CA . ASP A 1 144 ? -13.32 19.391 0.454 1 98.5 144 ASP A CA 1
ATOM 1188 C C . ASP A 1 144 ? -13.867 18.219 1.253 1 98.5 144 ASP A C 1
ATOM 1190 O O . ASP A 1 144 ? -14.25 17.188 0.677 1 98.5 144 ASP A O 1
ATOM 1194 N N . TYR A 1 145 ? -13.922 18.438 2.541 1 98.19 145 TYR A N 1
ATOM 1195 C CA . TYR A 1 145 ? -14.453 17.375 3.396 1 98.19 145 TYR A CA 1
ATOM 1196 C C . TYR A 1 145 ? -15.844 16.953 2.941 1 98.19 145 TYR A C 1
ATOM 1198 O O . TYR A 1 145 ? -16.156 15.766 2.922 1 98.19 145 TYR A O 1
ATOM 1206 N N . ALA A 1 146 ? -16.656 17.875 2.564 1 96.62 146 ALA A N 1
ATOM 1207 C CA . ALA A 1 146 ? -18.031 17.625 2.154 1 96.62 146 ALA A CA 1
ATOM 1208 C C . ALA A 1 146 ? -18.094 16.703 0.932 1 96.62 146 ALA A C 1
ATOM 1210 O O . ALA A 1 146 ? -19.094 16.031 0.692 1 96.62 146 ALA A O 1
ATOM 1211 N N . ASP A 1 147 ? -16.984 16.641 0.14 1 95.38 147 ASP A N 1
ATOM 1212 C CA . ASP A 1 147 ? -16.938 15.852 -1.093 1 95.38 147 ASP A CA 1
ATOM 1213 C C . ASP A 1 147 ? -16.453 14.43 -0.823 1 95.38 147 ASP A C 1
ATOM 1215 O O . ASP A 1 147 ? -16.469 13.578 -1.719 1 95.38 147 ASP A O 1
ATOM 1219 N N . LEU A 1 148 ? -15.914 14.109 0.381 1 92.56 148 LEU A N 1
ATOM 1220 C CA . LEU A 1 148 ? -15.422 12.781 0.721 1 92.56 148 LEU A CA 1
ATOM 1221 C C . LEU A 1 148 ? -16.562 11.859 1.109 1 92.56 148 LEU A C 1
ATOM 1223 O O . LEU A 1 148 ? -16.453 10.633 0.986 1 92.56 148 LEU A O 1
ATOM 1227 N N . GLU A 1 149 ? -17.641 12.328 1.796 1 70.56 149 GLU A N 1
ATOM 1228 C CA . GLU A 1 149 ? -18.812 11.594 2.273 1 70.56 149 GLU A CA 1
ATOM 1229 C C . GLU A 1 149 ? -19.719 11.195 1.118 1 70.56 149 GLU A C 1
ATOM 1231 O O . GLU A 1 149 ? -19.797 11.891 0.106 1 70.56 149 GLU A O 1
ATOM 1236 N N . MET B 1 1 ? 15.305 -25.344 -14.812 1 71.19 1 MET B N 1
ATOM 1237 C CA . MET B 1 1 ? 15.734 -24.344 -13.844 1 71.19 1 MET B CA 1
ATOM 1238 C C . MET B 1 1 ? 15.273 -24.719 -12.438 1 71.19 1 MET B C 1
ATOM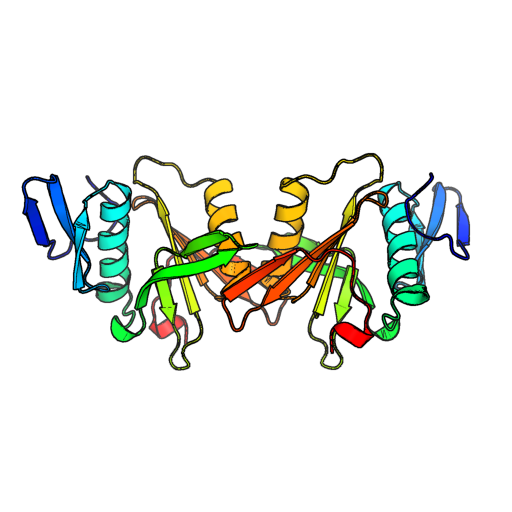 1240 O O . MET B 1 1 ? 14.086 -24.969 -12.211 1 71.19 1 MET B O 1
ATOM 1244 N N . GLU B 1 2 ? 16.172 -25.031 -11.57 1 89.69 2 GLU B N 1
ATOM 1245 C CA . GLU B 1 2 ? 15.898 -25.547 -10.234 1 89.69 2 GLU B CA 1
ATOM 1246 C C . GLU B 1 2 ? 15.344 -24.453 -9.32 1 89.69 2 GLU B C 1
ATOM 1248 O O . GLU B 1 2 ? 15.812 -23.312 -9.367 1 89.69 2 GLU B O 1
ATOM 1253 N N . LEU B 1 3 ? 14.203 -24.734 -8.742 1 97.5 3 LEU B N 1
ATOM 1254 C CA . LEU B 1 3 ? 13.594 -23.844 -7.766 1 97.5 3 LEU B CA 1
ATOM 1255 C C . LEU B 1 3 ? 13.531 -24.484 -6.391 1 97.5 3 LEU B C 1
ATOM 1257 O O . LEU B 1 3 ? 13.703 -25.703 -6.266 1 97.5 3 LEU B O 1
ATOM 1261 N N . ASN B 1 4 ? 13.5 -23.688 -5.289 1 98.12 4 ASN B N 1
ATOM 1262 C CA . ASN B 1 4 ? 13.18 -24.188 -3.953 1 98.12 4 ASN B CA 1
ATOM 1263 C C . ASN B 1 4 ? 11.672 -24.359 -3.77 1 98.12 4 ASN B C 1
ATOM 1265 O O . ASN B 1 4 ? 11.078 -23.781 -2.859 1 98.12 4 ASN B O 1
ATOM 1269 N N . LEU B 1 5 ? 11.086 -25.078 -4.688 1 98.31 5 LEU B N 1
ATOM 1270 C CA . LEU B 1 5 ? 9.672 -25.422 -4.738 1 98.31 5 LEU B CA 1
ATOM 1271 C C . LEU B 1 5 ? 9.484 -26.859 -5.211 1 98.31 5 LEU B C 1
ATOM 1273 O O . LEU B 1 5 ? 10.289 -27.375 -6 1 98.31 5 LEU B O 1
ATOM 1277 N N . PRO B 1 6 ? 8.477 -27.484 -4.68 1 97.62 6 PRO B N 1
ATOM 1278 C CA . PRO B 1 6 ? 8.234 -28.859 -5.145 1 97.62 6 PRO B CA 1
ATOM 1279 C C . PRO B 1 6 ? 7.879 -28.922 -6.629 1 97.62 6 PRO B C 1
ATOM 1281 O O . PRO B 1 6 ? 7.266 -27.984 -7.164 1 97.62 6 PRO B O 1
ATOM 1284 N N . SER B 1 7 ? 8.266 -30 -7.258 1 96.31 7 SER B N 1
ATOM 1285 C CA . SER B 1 7 ? 7.848 -30.234 -8.641 1 96.31 7 SER B CA 1
ATOM 1286 C C . SER B 1 7 ? 6.359 -30.562 -8.719 1 96.31 7 SER B C 1
ATOM 1288 O O . SER B 1 7 ? 5.695 -30.703 -7.691 1 96.31 7 SER B O 1
ATOM 1290 N N . PHE B 1 8 ? 5.859 -30.531 -9.914 1 97.38 8 PHE B N 1
ATOM 1291 C CA . PHE B 1 8 ? 4.477 -30.875 -10.211 1 97.38 8 PHE B CA 1
ATOM 1292 C C . PHE B 1 8 ? 4.348 -31.453 -11.617 1 97.38 8 PHE B C 1
ATOM 1294 O O . PHE B 1 8 ? 5.352 -31.641 -12.305 1 97.38 8 PHE B O 1
ATOM 1301 N N . ASP B 1 9 ? 3.082 -31.875 -11.945 1 97.12 9 ASP B N 1
ATOM 1302 C CA . ASP B 1 9 ? 2.875 -32.406 -13.281 1 97.12 9 ASP B CA 1
ATOM 1303 C C . ASP B 1 9 ? 2.891 -31.312 -14.328 1 97.12 9 ASP B C 1
ATOM 1305 O O . ASP B 1 9 ? 1.836 -30.859 -14.789 1 97.12 9 ASP B O 1
ATOM 1309 N N . ILE B 1 10 ? 4.117 -31 -14.781 1 97.75 10 ILE B N 1
ATOM 1310 C CA . ILE B 1 10 ? 4.34 -29.859 -15.672 1 97.75 10 ILE B CA 1
ATOM 1311 C C . ILE B 1 10 ? 3.896 -30.234 -17.094 1 97.75 10 ILE B C 1
ATOM 1313 O O . ILE B 1 10 ? 4.293 -31.281 -17.609 1 97.75 10 ILE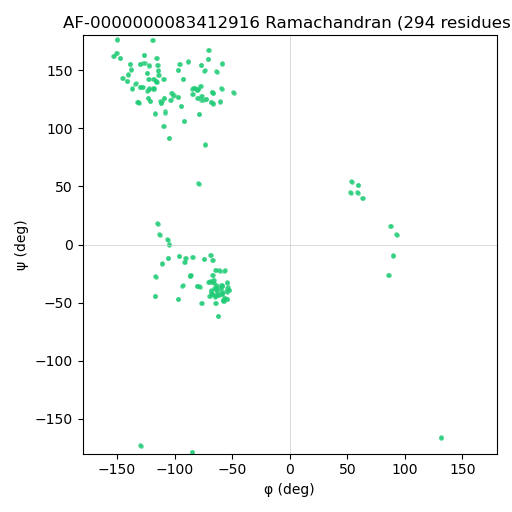 B O 1
ATOM 1317 N N . ARG B 1 11 ? 3.066 -29.406 -17.672 1 97.75 11 ARG B N 1
ATOM 1318 C CA . ARG B 1 11 ? 2.654 -29.578 -19.062 1 97.75 11 ARG B CA 1
ATOM 1319 C C . ARG B 1 11 ? 3.287 -28.516 -19.953 1 97.75 11 ARG B C 1
ATOM 1321 O O . ARG B 1 11 ? 3.004 -27.312 -19.797 1 97.75 11 ARG B O 1
ATOM 1328 N N . LEU B 1 12 ? 4.117 -28.969 -20.828 1 97.5 12 LEU B N 1
ATOM 1329 C CA . LEU B 1 12 ? 4.793 -28.078 -21.766 1 97.5 12 LEU B CA 1
ATOM 1330 C C . LEU B 1 12 ? 4.352 -28.359 -23.188 1 97.5 12 LEU B C 1
ATOM 1332 O O . LEU B 1 12 ? 4.023 -29.5 -23.531 1 97.5 12 LEU B O 1
ATOM 1336 N N . GLN B 1 13 ? 4.285 -27.406 -23.938 1 96.88 13 GLN B N 1
ATOM 1337 C CA . GLN B 1 13 ? 4.016 -27.516 -25.375 1 96.88 13 GLN B CA 1
ATOM 1338 C C . GLN B 1 13 ? 4.98 -26.641 -26.188 1 96.88 13 GLN B C 1
ATOM 1340 O O . GLN B 1 13 ? 5.324 -25.531 -25.766 1 96.88 13 GLN B O 1
ATOM 1345 N N . ARG B 1 14 ? 5.48 -27.141 -27.281 1 95.19 14 ARG B N 1
ATOM 1346 C CA . ARG B 1 14 ? 6.355 -26.391 -28.172 1 95.19 14 ARG B CA 1
ATOM 1347 C C . ARG B 1 14 ? 5.664 -26.094 -29.5 1 95.19 14 ARG B C 1
ATOM 1349 O O . ARG B 1 14 ? 5.043 -26.984 -30.094 1 95.19 14 ARG B O 1
ATOM 1356 N N . ASP B 1 15 ? 5.605 -24.875 -29.812 1 91 15 ASP B N 1
ATOM 1357 C CA . ASP B 1 15 ? 5.098 -24.5 -31.141 1 91 15 ASP B CA 1
ATOM 1358 C C . ASP B 1 15 ? 6.059 -23.531 -31.844 1 91 15 ASP B C 1
ATOM 1360 O O . ASP B 1 15 ? 7.227 -23.438 -31.453 1 91 15 ASP B O 1
ATOM 1364 N N . ASP B 1 16 ? 5.609 -22.984 -33.031 1 91.75 16 ASP B N 1
ATOM 1365 C CA . ASP B 1 16 ? 6.449 -22.109 -33.844 1 91.75 16 ASP B CA 1
ATOM 1366 C C . ASP B 1 16 ? 6.922 -20.906 -33.031 1 91.75 16 ASP B C 1
ATOM 1368 O O . ASP B 1 16 ? 7.973 -20.328 -33.344 1 91.75 16 ASP B O 1
ATOM 1372 N N . GLU B 1 17 ? 6.188 -20.562 -31.953 1 90.5 17 GLU B N 1
ATOM 1373 C CA . GLU B 1 17 ? 6.484 -19.375 -31.156 1 90.5 17 GLU B CA 1
ATOM 1374 C C . GLU B 1 17 ? 7.434 -19.688 -30.016 1 90.5 17 GLU B C 1
ATOM 1376 O O . GLU B 1 17 ? 8.031 -18.797 -29.422 1 90.5 17 GLU B O 1
ATOM 1381 N N . GLY B 1 18 ? 7.566 -20.938 -29.75 1 93.75 18 GLY B N 1
ATOM 1382 C CA . GLY B 1 18 ? 8.461 -21.344 -28.688 1 93.75 18 GLY B CA 1
ATOM 1383 C C . GLY B 1 18 ? 7.828 -22.328 -27.719 1 93.75 18 GLY B C 1
ATOM 1384 O O . GLY B 1 18 ? 6.898 -23.047 -28.078 1 93.75 18 GLY B O 1
ATOM 1385 N N . VAL B 1 19 ? 8.508 -22.469 -26.609 1 97.56 19 VAL B N 1
ATOM 1386 C CA . VAL B 1 19 ? 8.023 -23.375 -25.578 1 97.56 19 VAL B CA 1
ATOM 1387 C C . VAL B 1 19 ? 6.973 -22.672 -24.719 1 97.56 19 VAL B C 1
ATOM 1389 O O . VAL B 1 19 ? 7.16 -21.516 -24.328 1 97.56 19 VAL B O 1
ATOM 1392 N N . LYS B 1 20 ? 5.906 -23.312 -24.453 1 98.25 20 LYS B N 1
ATOM 1393 C CA . LYS B 1 20 ? 4.828 -22.797 -23.625 1 98.25 20 LYS B CA 1
ATOM 1394 C C . LYS B 1 20 ? 4.559 -23.719 -22.438 1 98.25 20 LYS B C 1
ATOM 1396 O O . LYS B 1 20 ? 4.848 -24.906 -22.5 1 98.25 20 LYS B O 1
ATOM 1401 N N . ILE B 1 21 ? 4.047 -23.188 -21.391 1 98.19 21 ILE B N 1
ATOM 1402 C CA . ILE B 1 21 ? 3.695 -23.953 -20.203 1 98.19 21 ILE B CA 1
ATOM 1403 C C . ILE B 1 21 ? 2.213 -23.766 -19.891 1 98.19 21 ILE B C 1
ATOM 1405 O O . ILE B 1 21 ? 1.684 -22.656 -20.016 1 98.19 21 ILE B O 1
ATOM 1409 N N . PHE B 1 22 ? 1.53 -24.828 -19.438 1 98.56 22 PHE B N 1
ATOM 1410 C CA . PHE B 1 22 ? 0.098 -24.766 -19.156 1 98.56 22 PHE B CA 1
ATOM 1411 C C . PHE B 1 22 ? -0.177 -24.031 -17.859 1 98.56 22 PHE B C 1
ATOM 1413 O O . PHE B 1 22 ? 0.392 -24.359 -16.812 1 98.56 22 PHE B O 1
ATOM 1420 N N . ASP B 1 23 ? -0.989 -23 -17.906 1 98.62 23 ASP B N 1
ATOM 1421 C CA . ASP B 1 23 ? -1.496 -22.297 -16.75 1 98.62 23 ASP B CA 1
ATOM 1422 C C . ASP B 1 23 ? -2.83 -22.875 -16.281 1 98.62 23 ASP B C 1
ATOM 1424 O O . ASP B 1 23 ? -3.859 -22.672 -16.938 1 98.62 23 ASP B O 1
ATOM 1428 N N . ARG B 1 24 ? -2.793 -23.578 -15.195 1 97.62 24 ARG B N 1
ATOM 1429 C CA . ARG B 1 24 ? -3.975 -24.312 -14.758 1 97.62 24 ARG B CA 1
ATOM 1430 C C . ARG B 1 24 ? -5.09 -23.359 -14.344 1 97.62 24 ARG B C 1
ATOM 1432 O O . ARG B 1 24 ? -6.266 -23.719 -14.352 1 97.62 24 ARG B O 1
ATOM 1439 N N . LEU B 1 25 ? -4.738 -22.109 -13.898 1 98.56 25 LEU B N 1
ATOM 1440 C CA . LEU B 1 25 ? -5.762 -21.172 -13.469 1 98.56 25 LEU B CA 1
ATOM 1441 C C . LEU B 1 25 ? -6.445 -20.516 -14.672 1 98.56 25 LEU B C 1
ATOM 1443 O O . LEU B 1 25 ? -7.656 -20.297 -14.648 1 98.56 25 LEU B O 1
ATOM 1447 N N . ARG B 1 26 ? -5.699 -20.266 -15.703 1 97.69 26 ARG B N 1
ATOM 1448 C CA . ARG B 1 26 ? -6.25 -19.656 -16.906 1 97.69 26 ARG B CA 1
ATOM 1449 C C . ARG B 1 26 ? -6.613 -20.703 -17.953 1 97.69 26 ARG B C 1
ATOM 1451 O O . ARG B 1 26 ? -7.227 -20.391 -18.969 1 97.69 26 ARG B O 1
ATOM 1458 N N . LYS B 1 27 ? -6.227 -21.875 -17.734 1 97.81 27 LYS B N 1
ATOM 1459 C CA . LYS B 1 27 ? -6.562 -23.016 -18.578 1 97.81 27 LYS B CA 1
ATOM 1460 C C . LYS B 1 27 ? -6.098 -22.797 -20.016 1 97.81 27 LYS B C 1
ATOM 1462 O O . LYS B 1 27 ? -6.855 -23.016 -20.969 1 97.81 27 LYS B O 1
ATOM 1467 N N . LYS B 1 28 ? -4.941 -22.344 -20.188 1 97.81 28 LYS B N 1
ATOM 1468 C CA . LYS B 1 28 ? -4.328 -22.156 -21.5 1 97.81 28 LYS B CA 1
ATOM 1469 C C . LYS B 1 28 ? -2.809 -22.234 -21.406 1 97.81 28 LYS B C 1
ATOM 1471 O O . LYS B 1 28 ? -2.238 -22.141 -20.328 1 97.81 28 LYS B O 1
ATOM 1476 N N . PHE B 1 29 ? -2.154 -22.453 -22.547 1 97.94 29 PHE B N 1
ATOM 1477 C CA . PHE B 1 29 ? -0.699 -22.469 -22.609 1 97.94 29 PHE B CA 1
ATOM 1478 C C . PHE B 1 29 ? -0.144 -21.062 -22.75 1 97.94 29 PHE B C 1
ATOM 1480 O O . PHE B 1 29 ? -0.632 -20.281 -23.578 1 97.94 29 PHE B O 1
ATOM 1487 N N . ILE B 1 30 ? 0.803 -20.766 -21.891 1 97.5 30 ILE B N 1
ATOM 1488 C CA . ILE B 1 30 ? 1.423 -19.453 -21.844 1 97.5 30 ILE B 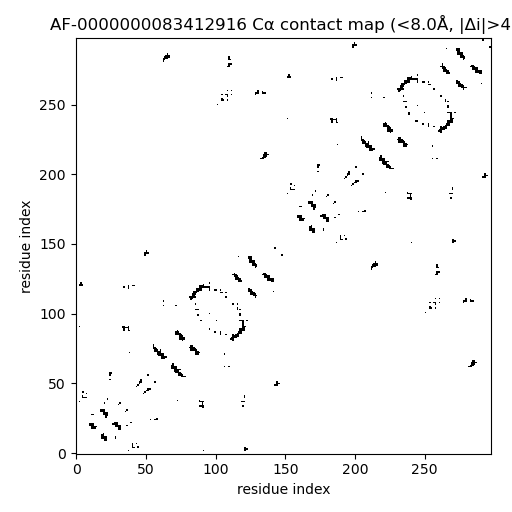CA 1
ATOM 1489 C C . ILE B 1 30 ? 2.902 -19.562 -22.203 1 97.5 30 ILE B C 1
ATOM 1491 O O . ILE B 1 30 ? 3.574 -20.516 -21.812 1 97.5 30 ILE B O 1
ATOM 1495 N N . ILE B 1 31 ? 3.371 -18.547 -22.984 1 97.25 31 ILE B N 1
ATOM 1496 C CA . ILE B 1 31 ? 4.793 -18.547 -23.312 1 97.25 31 ILE B CA 1
ATOM 1497 C C . ILE B 1 31 ? 5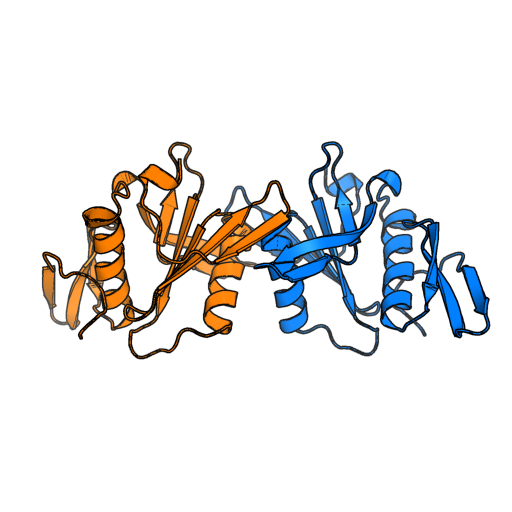.617 -18.75 -22.047 1 97.25 31 ILE B C 1
ATOM 1499 O O . ILE B 1 31 ? 5.395 -18.078 -21.031 1 97.25 31 ILE B O 1
ATOM 1503 N N . LEU B 1 32 ? 6.555 -19.688 -22.141 1 97.81 32 LEU B N 1
ATOM 1504 C CA . LEU B 1 32 ? 7.398 -20 -21 1 97.81 32 LEU B CA 1
ATOM 1505 C C . LEU B 1 32 ? 8.508 -18.953 -20.844 1 97.81 32 LEU B C 1
ATOM 1507 O O . LEU B 1 32 ? 9.352 -18.812 -21.719 1 97.81 32 LEU B O 1
ATOM 1511 N N . THR B 1 33 ? 8.484 -18.188 -19.859 1 97.44 33 THR B N 1
ATOM 1512 C CA . THR B 1 33 ? 9.562 -17.312 -19.422 1 97.44 33 THR B CA 1
ATOM 1513 C C . THR B 1 33 ? 10.094 -17.719 -18.047 1 97.44 33 THR B C 1
ATOM 1515 O O . THR B 1 33 ? 9.453 -18.516 -17.359 1 97.44 33 THR B O 1
ATOM 1518 N N . PRO B 1 34 ? 11.305 -17.297 -17.672 1 97.94 34 PRO B N 1
ATOM 1519 C CA . PRO B 1 34 ? 11.812 -17.641 -16.344 1 97.94 34 PRO B CA 1
ATOM 1520 C C . PRO B 1 34 ? 10.844 -17.266 -15.227 1 97.94 34 PRO B C 1
ATOM 1522 O O . PRO B 1 34 ? 10.695 -18 -14.258 1 97.94 34 PRO B O 1
ATOM 1525 N N . GLU B 1 35 ? 10.211 -16.141 -15.359 1 98.56 35 GLU B N 1
ATOM 1526 C CA . GLU B 1 35 ? 9.234 -15.711 -14.367 1 98.56 35 GLU B CA 1
ATOM 1527 C C . GLU B 1 35 ? 7.996 -16.609 -14.391 1 98.56 35 GLU B C 1
ATOM 1529 O O . GLU B 1 35 ? 7.477 -16.984 -13.336 1 98.56 35 GLU B O 1
ATOM 1534 N N . GLU B 1 36 ? 7.531 -16.969 -15.594 1 98.38 36 GLU B N 1
ATOM 1535 C CA . GLU B 1 36 ? 6.367 -17.844 -15.711 1 98.38 36 GLU B CA 1
ATOM 1536 C C . GLU B 1 36 ? 6.656 -19.219 -15.133 1 98.38 36 GLU B C 1
ATOM 1538 O O . GLU B 1 36 ? 5.77 -19.859 -14.562 1 98.38 36 GLU B O 1
ATOM 1543 N N . TRP B 1 37 ? 7.863 -19.625 -15.305 1 98.62 37 TRP B N 1
ATOM 1544 C CA . TRP B 1 37 ? 8.297 -20.875 -14.68 1 98.62 37 TRP B CA 1
ATOM 1545 C C . TRP B 1 37 ? 8.094 -20.828 -13.164 1 98.62 37 TRP B C 1
ATOM 1547 O O . TRP B 1 37 ? 7.52 -21.75 -12.586 1 98.62 37 TRP B O 1
ATOM 1557 N N . VAL B 1 38 ? 8.477 -19.75 -12.539 1 98.75 38 VAL B N 1
ATOM 1558 C CA . VAL B 1 38 ? 8.32 -19.562 -11.102 1 98.75 38 VAL B CA 1
ATOM 1559 C C . VAL B 1 38 ? 6.836 -19.516 -10.742 1 98.75 38 VAL B C 1
ATOM 1561 O O . VAL B 1 38 ? 6.395 -20.203 -9.82 1 98.75 38 VAL B O 1
ATOM 1564 N N . ARG B 1 39 ? 6.031 -18.766 -11.531 1 98.75 39 ARG B N 1
ATOM 1565 C CA . ARG B 1 39 ? 4.609 -18.609 -11.258 1 98.75 39 ARG B CA 1
ATOM 1566 C C . ARG B 1 39 ? 3.9 -19.953 -11.227 1 98.75 39 ARG B C 1
ATOM 1568 O O . ARG B 1 39 ? 3.191 -20.266 -10.273 1 98.75 39 ARG B O 1
ATOM 1575 N N . GLN B 1 40 ? 4.172 -20.734 -12.211 1 98.75 40 GLN B N 1
ATOM 1576 C CA . GLN B 1 40 ? 3.457 -22 -12.305 1 98.75 40 GLN B CA 1
ATOM 1577 C C . GLN B 1 40 ? 3.871 -22.953 -11.18 1 98.75 40 GLN B C 1
ATOM 1579 O O . GLN B 1 40 ? 3.035 -23.672 -10.633 1 98.75 40 GLN B O 1
ATOM 1584 N N . HIS B 1 41 ? 5.113 -22.969 -10.867 1 98.81 41 HIS B N 1
ATOM 1585 C CA . HIS B 1 41 ? 5.551 -23.797 -9.742 1 98.81 41 HIS B CA 1
ATOM 1586 C C . HIS B 1 41 ? 4.902 -23.328 -8.438 1 98.81 41 HIS B C 1
ATOM 1588 O O . HIS B 1 41 ? 4.445 -24.156 -7.641 1 98.81 41 HIS B O 1
ATOM 1594 N N . PHE B 1 42 ? 4.855 -22.031 -8.227 1 98.88 42 PHE B N 1
ATOM 1595 C CA . PHE B 1 42 ? 4.352 -21.5 -6.969 1 98.88 42 PHE B CA 1
ATOM 1596 C C . PHE B 1 42 ? 2.848 -21.719 -6.852 1 98.88 42 PHE B C 1
ATOM 1598 O O . PHE B 1 42 ? 2.348 -22.062 -5.785 1 98.88 42 PHE B O 1
ATOM 1605 N N . VAL B 1 43 ? 2.127 -21.453 -7.926 1 98.88 43 VAL B N 1
ATOM 1606 C CA . VAL B 1 43 ? 0.69 -21.703 -7.949 1 98.88 43 VAL B CA 1
ATOM 1607 C C . VAL B 1 43 ? 0.411 -23.156 -7.566 1 98.88 43 VAL B C 1
ATOM 1609 O O . VAL B 1 43 ? -0.444 -23.422 -6.719 1 98.88 43 VAL B O 1
ATOM 1612 N N . ASN B 1 44 ? 1.126 -24.047 -8.141 1 98.81 44 ASN B N 1
ATOM 1613 C CA . ASN B 1 44 ? 0.941 -25.453 -7.816 1 98.81 44 ASN B CA 1
ATOM 1614 C C . ASN B 1 44 ? 1.321 -25.766 -6.371 1 98.81 44 ASN B C 1
ATOM 1616 O O . ASN B 1 44 ? 0.688 -26.594 -5.719 1 98.81 44 ASN B O 1
ATOM 1620 N N . TYR B 1 45 ? 2.357 -25.125 -5.91 1 98.88 45 TYR B N 1
ATOM 1621 C CA . TYR B 1 45 ? 2.746 -25.234 -4.512 1 98.88 45 TYR B CA 1
ATOM 1622 C C . TYR B 1 45 ? 1.607 -24.797 -3.596 1 98.88 45 TYR B C 1
ATOM 1624 O O . TYR B 1 45 ? 1.263 -25.5 -2.645 1 98.88 45 TYR B O 1
ATOM 1632 N N . LEU B 1 46 ? 0.981 -23.609 -3.867 1 98.81 46 LEU B N 1
ATOM 1633 C CA . LEU B 1 46 ? -0.125 -23.109 -3.057 1 98.81 46 LEU B CA 1
ATOM 1634 C C . LEU B 1 46 ? -1.279 -24.109 -3.041 1 98.81 46 LEU B C 1
ATOM 1636 O O . LEU B 1 46 ? -1.853 -24.391 -1.984 1 98.81 46 LEU B O 1
ATOM 1640 N N . ILE B 1 47 ? -1.551 -24.656 -4.184 1 98.75 47 ILE B N 1
ATOM 1641 C CA . ILE B 1 47 ? -2.711 -25.531 -4.32 1 98.75 47 ILE B CA 1
ATOM 1642 C C . ILE B 1 47 ? -2.414 -26.891 -3.695 1 98.75 47 ILE B C 1
ATOM 1644 O O . ILE B 1 47 ? -3.148 -27.359 -2.818 1 98.75 47 ILE B O 1
ATOM 1648 N N . ASN B 1 48 ? -1.358 -27.484 -4.023 1 98.56 48 ASN B N 1
ATOM 1649 C CA . ASN B 1 48 ? -1.108 -28.891 -3.721 1 98.56 48 ASN B CA 1
ATOM 1650 C C . ASN B 1 48 ? -0.487 -29.062 -2.338 1 98.56 48 ASN B C 1
ATOM 1652 O O . ASN B 1 48 ? -0.627 -30.125 -1.717 1 98.56 48 ASN B O 1
ATOM 1656 N N . HIS B 1 49 ? 0.203 -28.109 -1.835 1 98.56 49 HIS B N 1
ATOM 1657 C CA . HIS B 1 49 ? 0.95 -28.281 -0.595 1 98.56 49 HIS B CA 1
ATOM 1658 C C . HIS B 1 49 ? 0.423 -27.375 0.504 1 98.56 49 HIS B C 1
ATOM 1660 O O . HIS B 1 49 ? 0.556 -27.672 1.691 1 98.56 49 HIS B O 1
ATOM 1666 N N . LYS B 1 50 ? -0.163 -26.234 0.108 1 98.56 50 LYS B N 1
ATOM 1667 C CA . LYS B 1 50 ? -0.656 -25.312 1.123 1 98.56 50 LYS B CA 1
ATOM 1668 C C . LYS B 1 50 ? -2.178 -25.344 1.218 1 98.56 50 LYS B C 1
ATOM 1670 O O . LYS B 1 50 ? -2.77 -24.734 2.104 1 98.56 50 LYS B O 1
ATOM 1675 N N . GLY B 1 51 ? -2.885 -25.984 0.258 1 98.44 51 GLY B N 1
ATOM 1676 C CA . GLY B 1 51 ? -4.309 -26.281 0.356 1 98.44 51 GLY B CA 1
ATOM 1677 C C . GLY B 1 51 ? -5.176 -25.141 -0.152 1 98.44 51 GLY B C 1
ATOM 1678 O O . GLY B 1 51 ? -6.367 -25.078 0.166 1 98.44 51 GLY B O 1
ATOM 1679 N N . PHE B 1 52 ? -4.609 -24.203 -0.891 1 98.75 52 PHE B N 1
ATOM 1680 C CA . PHE B 1 52 ? -5.418 -23.125 -1.442 1 98.75 52 PHE B CA 1
ATOM 1681 C C . PHE B 1 52 ? -6.395 -23.656 -2.486 1 98.75 52 PHE B C 1
ATOM 1683 O O . PHE B 1 52 ? -6.008 -24.406 -3.379 1 98.75 52 PHE B O 1
ATOM 1690 N N . PRO B 1 53 ? -7.676 -23.266 -2.348 1 98.56 53 PRO B N 1
ATOM 1691 C CA . PRO B 1 53 ? -8.633 -23.719 -3.359 1 98.56 53 PRO B CA 1
ATOM 1692 C C . PRO B 1 53 ? -8.391 -23.078 -4.727 1 98.56 53 PRO B C 1
ATOM 1694 O O . PRO B 1 53 ? -8.414 -21.859 -4.859 1 98.56 53 PRO B O 1
ATOM 1697 N N . GLU B 1 54 ? -8.195 -23.891 -5.672 1 98.5 54 GLU B N 1
ATOM 1698 C CA . GLU B 1 54 ? -7.938 -23.422 -7.031 1 98.5 54 GLU B CA 1
ATOM 1699 C C . GLU B 1 54 ? -9.031 -22.469 -7.512 1 98.5 54 GLU B C 1
ATOM 1701 O O . GLU B 1 54 ? -8.75 -21.5 -8.203 1 98.5 54 GLU B O 1
ATOM 1706 N N . SER B 1 55 ? -10.258 -22.719 -7.141 1 98.06 55 SER B N 1
ATOM 1707 C CA . SER B 1 55 ? -11.414 -21.969 -7.613 1 98.06 55 SER B CA 1
ATOM 1708 C C . SER B 1 55 ? -11.398 -20.547 -7.086 1 98.06 55 SER B C 1
ATOM 1710 O O . SER B 1 55 ? -12.117 -19.672 -7.59 1 98.06 55 SER B O 1
ATOM 1712 N N . LEU B 1 56 ? -10.602 -20.281 -6.148 1 98.25 56 LEU B N 1
ATOM 1713 C CA . LEU B 1 56 ? -10.539 -18.938 -5.559 1 98.25 56 LEU B CA 1
ATOM 1714 C C . LEU B 1 56 ? -9.289 -18.203 -6.008 1 98.25 56 LEU B C 1
ATOM 1716 O O . LEU B 1 56 ? -9.008 -17.094 -5.535 1 98.25 56 LEU B O 1
ATOM 1720 N N . MET B 1 57 ? -8.531 -18.844 -6.891 1 98.81 57 MET B N 1
ATOM 1721 C CA . MET B 1 57 ? -7.27 -18.25 -7.344 1 98.81 57 MET B CA 1
ATOM 1722 C C . MET B 1 57 ? -7.375 -17.781 -8.789 1 98.81 57 MET B C 1
ATOM 1724 O O . MET B 1 57 ? -8.062 -18.406 -9.602 1 98.81 57 MET B O 1
ATOM 1728 N N . ALA B 1 58 ? -6.766 -16.703 -9.078 1 98.5 58 ALA B N 1
ATOM 1729 C CA . ALA B 1 58 ? -6.719 -16.188 -10.445 1 98.5 58 ALA B CA 1
ATOM 1730 C C . ALA B 1 58 ? -5.348 -15.586 -10.75 1 98.5 58 ALA B C 1
ATOM 1732 O O . ALA B 1 58 ? -4.727 -14.953 -9.891 1 98.5 58 ALA B O 1
ATOM 1733 N N . ASN B 1 59 ? -4.84 -15.805 -11.945 1 98.62 59 ASN B N 1
ATOM 1734 C CA . ASN B 1 59 ? -3.619 -15.172 -12.438 1 98.62 59 ASN B CA 1
ATOM 1735 C C . ASN B 1 59 ? -3.928 -13.945 -13.289 1 98.62 59 ASN B C 1
ATOM 1737 O O . ASN B 1 59 ? -4.965 -13.883 -13.953 1 98.62 59 ASN B O 1
ATOM 1741 N N . GLU B 1 60 ? -3.035 -12.984 -13.289 1 97.81 60 GLU B N 1
ATOM 1742 C CA . GLU B 1 60 ? -3.031 -11.844 -14.188 1 97.81 60 GLU B CA 1
ATOM 1743 C C . GLU B 1 60 ? -4.309 -11.023 -14.047 1 97.81 60 GLU B C 1
ATOM 1745 O O . GLU B 1 60 ? -4.992 -10.75 -15.039 1 97.81 60 GLU B O 1
ATOM 1750 N N . ILE B 1 61 ? -4.617 -10.68 -12.844 1 95.75 61 ILE B N 1
ATOM 1751 C CA . ILE B 1 61 ? -5.801 -9.883 -12.555 1 95.75 61 ILE B CA 1
ATOM 1752 C C . ILE B 1 61 ? -5.523 -8.414 -12.852 1 95.75 61 ILE B C 1
ATOM 1754 O O . ILE B 1 61 ? -4.543 -7.848 -12.359 1 95.75 61 ILE B O 1
ATOM 1758 N N . GLY B 1 62 ? -6.465 -7.82 -13.539 1 95.56 62 GLY B N 1
ATOM 1759 C CA . GLY B 1 62 ? -6.301 -6.434 -13.953 1 95.56 62 GLY B CA 1
ATOM 1760 C C . GLY B 1 62 ? -6.609 -5.438 -12.852 1 95.56 62 GLY B C 1
ATOM 1761 O O . GLY B 1 62 ? -7.586 -5.602 -12.117 1 95.56 62 GLY B O 1
ATOM 1762 N N . ILE B 1 63 ? -5.746 -4.477 -12.672 1 95.44 63 ILE B N 1
ATOM 1763 C CA . ILE B 1 63 ? -5.953 -3.322 -11.805 1 95.44 63 ILE B CA 1
ATOM 1764 C C . ILE B 1 63 ? -5.629 -2.041 -12.57 1 95.44 63 ILE B C 1
ATOM 1766 O O . ILE B 1 63 ? -4.949 -2.078 -13.602 1 95.44 63 ILE B O 1
ATOM 1770 N N . THR B 1 64 ? -6.195 -0.95 -12.164 1 95.69 64 THR B N 1
ATOM 1771 C CA . THR B 1 64 ? -5.953 0.324 -12.836 1 95.69 64 THR B CA 1
ATOM 1772 C C . THR B 1 64 ? -5.281 1.313 -11.883 1 95.69 64 THR B C 1
ATOM 1774 O O . THR B 1 64 ? -5.875 1.726 -10.891 1 95.69 64 THR B O 1
ATOM 1777 N N . LEU B 1 65 ? -4.066 1.67 -12.156 1 94.25 65 LEU B N 1
ATOM 1778 C CA . LEU B 1 65 ? -3.262 2.58 -11.344 1 94.25 65 LEU B CA 1
ATOM 1779 C C . LEU B 1 65 ? -3.055 3.908 -12.07 1 94.25 65 LEU B C 1
ATOM 1781 O O . LEU B 1 65 ? -2.211 4.008 -12.961 1 94.25 65 LEU B O 1
ATOM 1785 N N . ASN B 1 66 ? -3.799 4.93 -11.68 1 93.56 66 ASN B N 1
ATOM 1786 C CA . ASN B 1 66 ? -3.748 6.262 -12.281 1 93.56 66 ASN B CA 1
ATOM 1787 C C . ASN B 1 66 ? -3.939 6.203 -13.789 1 93.56 66 ASN B C 1
ATOM 1789 O O . ASN B 1 66 ? -3.125 6.738 -14.547 1 93.56 66 ASN B O 1
ATOM 1793 N N . GLY B 1 67 ? -4.852 5.461 -14.234 1 92.88 67 GLY B N 1
ATOM 1794 C CA . GLY B 1 67 ? -5.203 5.367 -15.641 1 92.88 67 GLY B CA 1
ATOM 1795 C C . GLY B 1 67 ? -4.418 4.301 -16.375 1 92.88 67 GLY B C 1
ATOM 1796 O O . GLY B 1 67 ? -4.684 4.027 -17.547 1 92.88 67 GLY B O 1
ATOM 1797 N N . THR B 1 68 ? -3.424 3.74 -15.766 1 95.19 68 THR B N 1
ATOM 1798 C CA . THR B 1 68 ? -2.607 2.707 -16.391 1 95.19 68 THR B CA 1
ATOM 1799 C C . THR B 1 68 ? -3.076 1.317 -15.969 1 95.19 68 THR B C 1
ATOM 1801 O O . THR B 1 68 ? -3.223 1.04 -14.781 1 95.19 68 THR B O 1
ATOM 1804 N N . ARG B 1 69 ? -3.326 0.506 -16.953 1 95.38 69 ARG B N 1
ATOM 1805 C CA . ARG B 1 69 ? -3.73 -0.867 -16.672 1 95.38 69 ARG B CA 1
ATOM 1806 C C . ARG B 1 69 ? -2.523 -1.738 -16.344 1 95.38 69 ARG B C 1
ATOM 1808 O O . ARG B 1 69 ? -1.512 -1.696 -17.047 1 95.38 69 ARG B O 1
ATOM 1815 N N . ARG B 1 70 ? -2.576 -2.42 -15.188 1 96.12 70 ARG B N 1
ATOM 1816 C CA . ARG B 1 70 ? -1.575 -3.387 -14.75 1 96.12 70 ARG B CA 1
ATOM 1817 C C . ARG B 1 70 ? -2.223 -4.719 -14.391 1 96.12 70 ARG B C 1
ATOM 1819 O O . ARG B 1 70 ? -3.449 -4.828 -14.344 1 96.12 70 ARG B O 1
ATOM 1826 N N . ARG B 1 71 ? -1.418 -5.664 -14.328 1 96.25 71 ARG B N 1
ATOM 1827 C CA . ARG B 1 71 ? -1.927 -6.969 -13.914 1 96.25 71 ARG B CA 1
ATOM 1828 C C . ARG B 1 71 ? -1.172 -7.496 -12.695 1 96.25 71 ARG B C 1
ATOM 1830 O O . ARG B 1 71 ? 0.06 -7.465 -12.664 1 96.25 71 ARG B O 1
ATOM 1837 N N . CYS B 1 72 ? -1.944 -7.812 -11.719 1 97 72 CYS B N 1
ATOM 1838 C CA . CYS B 1 72 ? -1.38 -8.516 -10.57 1 97 72 CYS B CA 1
ATOM 1839 C C . CYS B 1 72 ? -1.166 -9.992 -10.891 1 97 72 CYS B C 1
ATOM 1841 O O . CYS B 1 72 ? -2.045 -10.641 -11.461 1 97 72 CYS B O 1
ATOM 1843 N N . ASP B 1 73 ? -0.076 -10.555 -10.523 1 98.25 73 ASP B N 1
ATOM 1844 C CA . ASP B 1 73 ? 0.354 -11.891 -10.938 1 98.25 73 ASP B CA 1
ATOM 1845 C C . ASP B 1 73 ? -0.631 -12.961 -10.469 1 98.25 73 ASP B C 1
ATOM 1847 O O . ASP B 1 73 ? -1.168 -13.711 -11.289 1 98.25 73 ASP B O 1
ATOM 1851 N N . THR B 1 74 ? -0.811 -13.086 -9.234 1 98.81 74 THR B N 1
ATOM 1852 C CA . THR B 1 74 ? -1.764 -14.047 -8.688 1 98.81 74 THR B CA 1
ATOM 1853 C C . THR B 1 74 ? -2.562 -13.422 -7.543 1 98.81 74 THR B C 1
ATOM 1855 O O . THR B 1 74 ? -2.006 -12.719 -6.699 1 98.81 74 THR B O 1
ATOM 1858 N N . VAL B 1 75 ? -3.859 -13.617 -7.543 1 98.69 75 VAL B N 1
ATOM 1859 C CA . VAL B 1 75 ? -4.73 -13.21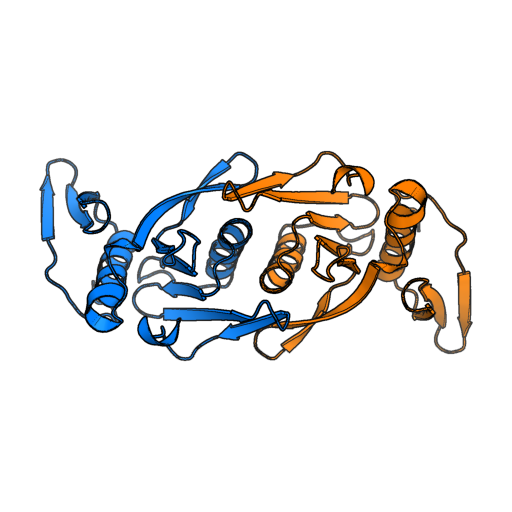9 -6.445 1 98.69 75 VAL B CA 1
ATOM 1860 C C . VAL B 1 75 ? -5.512 -14.422 -5.934 1 98.69 75 VAL B C 1
ATOM 1862 O O . VAL B 1 75 ? -6.008 -15.234 -6.723 1 98.69 75 VAL B O 1
ATOM 1865 N N . VAL B 1 76 ? -5.555 -14.625 -4.676 1 98.75 76 VAL B N 1
ATOM 1866 C CA . VAL B 1 76 ? -6.473 -15.555 -4.023 1 98.75 76 VAL B CA 1
ATOM 1867 C C . VAL B 1 76 ? -7.617 -14.789 -3.371 1 98.75 76 VAL B C 1
ATOM 1869 O O . VAL B 1 76 ? -7.387 -13.93 -2.514 1 98.75 76 VAL B O 1
ATOM 1872 N N . PHE B 1 77 ? -8.805 -15.117 -3.715 1 97.88 77 PHE B N 1
ATOM 1873 C CA . PHE B 1 77 ? -9.977 -14.445 -3.174 1 97.88 77 PHE B CA 1
ATOM 1874 C C . PHE B 1 77 ? -10.547 -15.219 -1.992 1 97.88 77 PHE B C 1
ATOM 1876 O O . PHE B 1 77 ? -10.312 -16.422 -1.861 1 97.88 77 PHE B O 1
ATOM 1883 N N . ASP B 1 78 ? -11.242 -14.484 -1.151 1 96.56 78 ASP B N 1
ATOM 1884 C CA . ASP B 1 78 ? -12.008 -15.18 -0.122 1 96.56 78 ASP B CA 1
ATOM 1885 C C . ASP B 1 78 ? -13.375 -15.609 -0.65 1 96.56 78 ASP B C 1
ATOM 1887 O O . ASP B 1 78 ? -13.672 -15.43 -1.832 1 96.56 78 ASP B O 1
ATOM 1891 N N . LYS B 1 79 ? -14.125 -16.203 0.198 1 94.62 79 LYS B N 1
ATOM 1892 C CA . LYS B 1 79 ? -15.398 -16.781 -0.219 1 94.62 79 LYS B CA 1
ATOM 1893 C C . LYS B 1 79 ? -16.406 -15.688 -0.588 1 94.62 79 LYS B C 1
ATOM 1895 O O . LYS B 1 79 ? -17.422 -15.961 -1.212 1 94.62 79 LYS B O 1
ATOM 1900 N N . HIS B 1 80 ? -16.062 -14.453 -0.3 1 93.94 80 HIS B N 1
ATOM 1901 C CA . HIS B 1 80 ? -16.953 -13.336 -0.607 1 93.94 80 HIS B CA 1
ATOM 1902 C C . HIS B 1 80 ? -16.453 -12.562 -1.826 1 93.94 80 HIS B C 1
ATOM 1904 O O . HIS B 1 80 ? -17.031 -11.531 -2.189 1 93.94 80 HIS B O 1
ATOM 1910 N N . GLY B 1 81 ? -15.383 -12.984 -2.375 1 93.62 81 GLY B N 1
ATOM 1911 C CA . GLY B 1 81 ? -14.906 -12.391 -3.611 1 93.62 81 GLY B CA 1
ATOM 1912 C C . GLY B 1 81 ? -13.914 -11.258 -3.385 1 93.62 81 GLY B C 1
ATOM 1913 O O . GLY B 1 81 ? -13.531 -10.562 -4.328 1 93.62 81 GLY B O 1
ATOM 1914 N N . SER B 1 82 ? -13.523 -11.109 -2.164 1 94.31 82 SER B N 1
ATOM 1915 C CA . SER B 1 82 ? -12.531 -10.078 -1.869 1 94.31 82 SER B CA 1
ATOM 1916 C C . SER B 1 82 ? -11.117 -10.648 -1.909 1 94.31 82 SER B C 1
ATOM 1918 O O . SER B 1 82 ? -10.883 -11.766 -1.454 1 94.31 82 SER B O 1
ATOM 1920 N N . PRO B 1 83 ? -10.18 -9.859 -2.41 1 96.81 83 PRO B N 1
ATOM 1921 C CA . PRO B 1 83 ? -8.797 -10.336 -2.373 1 96.81 83 PRO B CA 1
ATOM 1922 C C . PRO B 1 83 ? -8.312 -10.633 -0.955 1 96.81 83 PRO B C 1
ATOM 1924 O O . PRO B 1 83 ? -8.555 -9.852 -0.038 1 96.81 83 PRO B O 1
ATOM 1927 N N . MET B 1 84 ? -7.699 -11.75 -0.853 1 97.81 84 MET B N 1
ATOM 1928 C CA . MET B 1 84 ? -7.191 -12.18 0.448 1 97.81 84 MET B CA 1
ATOM 1929 C C . MET B 1 84 ? -5.672 -12.297 0.426 1 97.81 84 MET B C 1
ATOM 1931 O O . MET B 1 84 ? -5 -11.906 1.38 1 97.81 84 MET B O 1
ATOM 1935 N N . VAL B 1 85 ? -5.117 -12.898 -0.629 1 98.69 85 VAL B N 1
ATOM 1936 C CA . VAL B 1 85 ? -3.684 -13.07 -0.845 1 98.69 85 VAL B CA 1
ATOM 1937 C C . VAL B 1 85 ? -3.303 -12.547 -2.227 1 98.69 85 VAL B C 1
ATOM 1939 O O . VAL B 1 85 ? -4.012 -12.789 -3.207 1 98.69 85 VAL B O 1
ATOM 1942 N N . ILE B 1 86 ? -2.252 -11.828 -2.305 1 98.69 86 ILE B N 1
ATOM 1943 C CA . ILE B 1 86 ? -1.695 -11.5 -3.613 1 98.69 86 ILE B CA 1
ATOM 1944 C C . ILE B 1 86 ? -0.236 -11.945 -3.68 1 98.69 86 ILE B C 1
ATOM 1946 O O . ILE B 1 86 ? 0.472 -11.922 -2.67 1 98.69 86 ILE B O 1
ATOM 1950 N N . VAL B 1 87 ? 0.194 -12.336 -4.852 1 98.88 87 VAL B N 1
ATOM 1951 C CA . VAL B 1 87 ? 1.544 -12.859 -5.031 1 98.88 87 VAL B CA 1
ATOM 1952 C C . VAL B 1 87 ? 2.21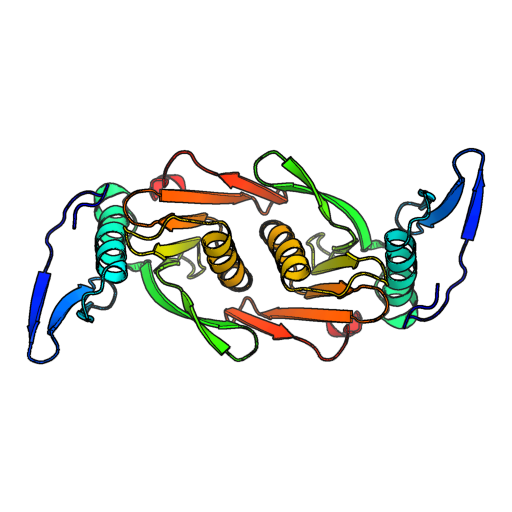7 -12.148 -6.207 1 98.88 87 VAL B C 1
ATOM 1954 O O . VAL B 1 87 ? 1.597 -11.938 -7.254 1 98.88 87 VAL B O 1
ATOM 1957 N N . GLU B 1 88 ? 3.406 -11.766 -6.043 1 98.56 88 GLU B N 1
ATOM 1958 C CA . GLU B 1 88 ? 4.273 -11.219 -7.078 1 98.56 88 GLU B CA 1
ATOM 1959 C C . GLU B 1 88 ? 5.496 -12.102 -7.301 1 98.56 88 GLU B C 1
ATOM 1961 O O . GLU B 1 88 ? 6.156 -12.516 -6.34 1 98.56 88 GLU B O 1
ATOM 1966 N N . TYR B 1 89 ? 5.805 -12.352 -8.609 1 98.62 89 TYR B N 1
ATOM 1967 C CA . TYR B 1 89 ? 6.898 -13.258 -8.93 1 98.62 89 TYR B CA 1
ATOM 1968 C C . TYR B 1 89 ? 8.039 -12.523 -9.625 1 98.62 89 TYR B C 1
ATOM 1970 O O . TYR B 1 89 ? 7.809 -11.555 -10.352 1 98.62 89 TYR B O 1
ATOM 1978 N N . LYS B 1 90 ? 9.219 -12.969 -9.43 1 98.44 90 LYS B N 1
ATOM 1979 C CA . LYS B 1 90 ? 10.414 -12.648 -10.203 1 98.44 90 LYS B CA 1
ATOM 1980 C C . LYS B 1 90 ? 11.094 -13.922 -10.711 1 98.44 90 LYS B C 1
ATOM 1982 O O . LYS B 1 90 ? 10.891 -15 -10.156 1 98.44 90 LYS B O 1
ATOM 1987 N N . ALA B 1 91 ? 11.844 -13.734 -11.789 1 98.38 91 ALA B N 1
ATOM 1988 C CA . ALA B 1 91 ? 12.672 -14.859 -12.219 1 98.38 91 ALA B CA 1
ATOM 1989 C C . ALA B 1 91 ? 13.641 -15.289 -11.125 1 98.38 91 ALA B C 1
ATOM 1991 O O . ALA B 1 91 ? 14.016 -14.477 -10.273 1 98.38 91 ALA B O 1
ATOM 1992 N N . SER B 1 92 ? 14.055 -16.562 -11.203 1 97.94 92 SER B N 1
ATOM 1993 C CA . SER B 1 92 ? 14.883 -17.125 -10.141 1 97.94 92 SER B CA 1
ATOM 1994 C C . SER B 1 92 ? 16.234 -16.422 -10.062 1 97.94 92 SER B C 1
ATOM 1996 O O . SER B 1 92 ? 16.875 -16.422 -9.016 1 97.94 92 SER B O 1
ATOM 1998 N N . SER B 1 93 ? 16.625 -15.797 -11.172 1 97.5 93 SER B N 1
ATOM 1999 C CA . SER B 1 93 ? 17.922 -15.125 -11.219 1 97.5 93 SER B CA 1
ATOM 2000 C C . SER B 1 93 ? 17.828 -13.711 -10.641 1 97.5 93 SER B C 1
ATOM 2002 O O . SER B 1 93 ? 18.844 -13.055 -10.438 1 97.5 93 SER B O 1
ATOM 2004 N N . ILE B 1 94 ? 16.672 -13.227 -10.398 1 97.56 94 ILE B N 1
ATOM 2005 C CA . ILE B 1 94 ? 16.469 -11.875 -9.898 1 97.56 94 ILE B CA 1
ATOM 2006 C C . ILE B 1 94 ? 16.359 -11.891 -8.383 1 97.56 94 ILE B C 1
ATOM 2008 O O . ILE B 1 94 ? 15.461 -12.539 -7.824 1 97.56 94 ILE B O 1
ATOM 2012 N N . VAL B 1 95 ? 17.25 -11.219 -7.727 1 97.06 95 VAL B N 1
ATOM 2013 C CA . VAL B 1 95 ? 17.203 -11.102 -6.273 1 97.06 95 VAL B CA 1
ATOM 2014 C C . VAL B 1 95 ? 15.992 -10.273 -5.855 1 97.06 95 VAL B C 1
ATOM 2016 O O . VAL B 1 95 ? 15.703 -9.234 -6.453 1 97.06 95 VAL B O 1
ATOM 2019 N N . ILE B 1 96 ? 15.242 -10.742 -4.926 1 96.88 96 ILE B N 1
ATOM 2020 C CA . ILE B 1 96 ? 14.109 -9.977 -4.406 1 96.88 96 ILE B CA 1
ATOM 2021 C C . ILE B 1 96 ? 14.609 -8.742 -3.67 1 96.88 96 ILE B C 1
ATOM 2023 O O . ILE B 1 96 ? 15.359 -8.852 -2.693 1 96.88 96 ILE B O 1
ATOM 2027 N N . SER B 1 97 ? 14.211 -7.602 -4.098 1 94.44 97 SER B N 1
ATOM 2028 C CA . SER B 1 97 ? 14.664 -6.324 -3.555 1 94.44 97 SER B CA 1
ATOM 2029 C C . SER B 1 97 ? 13.5 -5.535 -2.967 1 94.44 97 SER B C 1
ATOM 2031 O O . SER B 1 97 ? 12.352 -5.977 -3.023 1 94.44 97 SER B O 1
ATOM 2033 N N . GLN B 1 98 ? 13.891 -4.406 -2.395 1 89.56 98 GLN B N 1
ATOM 2034 C CA . GLN B 1 98 ? 12.867 -3.49 -1.899 1 89.56 98 GLN B CA 1
ATOM 2035 C C . GLN B 1 98 ? 11.938 -3.041 -3.025 1 89.56 98 GLN B C 1
ATOM 2037 O O . GLN B 1 98 ? 10.742 -2.83 -2.805 1 89.56 98 GLN B O 1
ATOM 2042 N N . SER B 1 99 ? 12.492 -2.895 -4.164 1 91 99 SER B N 1
ATOM 2043 C CA . SER B 1 99 ? 11.688 -2.486 -5.309 1 91 99 SER B CA 1
ATOM 2044 C C . SER B 1 99 ? 10.594 -3.506 -5.605 1 91 99 SER B C 1
ATOM 2046 O O . SER B 1 99 ? 9.484 -3.137 -6.004 1 91 99 SER B O 1
ATOM 2048 N N . THR B 1 100 ? 10.875 -4.781 -5.453 1 93.06 100 THR B N 1
ATOM 2049 C CA . THR B 1 100 ? 9.867 -5.816 -5.637 1 93.06 100 THR B CA 1
ATOM 2050 C C . THR B 1 100 ? 8.75 -5.672 -4.613 1 93.06 100 THR B C 1
ATOM 2052 O O . THR B 1 100 ? 7.566 -5.754 -4.961 1 93.06 100 THR B O 1
ATOM 2055 N N . PHE B 1 101 ? 9.164 -5.367 -3.451 1 93.06 101 PHE B N 1
ATOM 2056 C CA . PHE B 1 101 ? 8.172 -5.172 -2.4 1 93.06 101 PHE B CA 1
ATOM 2057 C C . PHE B 1 101 ? 7.336 -3.928 -2.674 1 93.06 101 PHE B C 1
ATOM 2059 O O . PHE B 1 101 ? 6.117 -3.945 -2.494 1 93.06 101 PHE B O 1
ATOM 2066 N N . ASP B 1 102 ? 8 -2.902 -3.09 1 91.5 102 ASP B N 1
ATOM 2067 C CA . ASP B 1 102 ? 7.273 -1.679 -3.41 1 91.5 10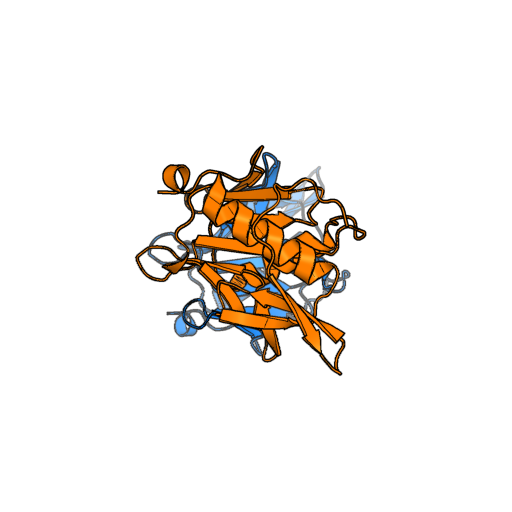2 ASP B CA 1
ATOM 2068 C C . ASP B 1 102 ? 6.234 -1.927 -4.5 1 91.5 102 ASP B C 1
ATOM 2070 O O . ASP B 1 102 ? 5.152 -1.335 -4.477 1 91.5 102 ASP B O 1
ATOM 2074 N N . GLN B 1 103 ? 6.539 -2.768 -5.402 1 92.56 103 GLN B N 1
ATOM 2075 C CA . GLN B 1 103 ? 5.605 -3.08 -6.48 1 92.56 103 GLN B CA 1
ATOM 2076 C C . GLN B 1 103 ? 4.344 -3.746 -5.945 1 92.56 103 GLN B C 1
ATOM 2078 O O . GLN B 1 103 ? 3.23 -3.314 -6.246 1 92.56 103 GLN B O 1
ATOM 2083 N N . ILE B 1 104 ? 4.543 -4.785 -5.133 1 96.62 104 ILE B N 1
ATOM 2084 C CA . ILE B 1 104 ? 3.361 -5.5 -4.664 1 96.62 104 ILE B CA 1
ATOM 2085 C C . ILE B 1 104 ? 2.57 -4.617 -3.701 1 96.62 104 ILE B C 1
ATOM 2087 O O . ILE B 1 104 ? 1.34 -4.676 -3.666 1 96.62 104 ILE B O 1
ATOM 2091 N N . VAL B 1 105 ? 3.217 -3.801 -2.994 1 94.62 105 VAL B N 1
ATOM 2092 C CA . VAL B 1 105 ? 2.547 -2.867 -2.094 1 94.62 105 VAL B CA 1
ATOM 2093 C C . VAL B 1 105 ? 1.691 -1.895 -2.9 1 94.62 105 VAL B C 1
ATOM 2095 O O . VAL B 1 105 ? 0.561 -1.586 -2.518 1 94.62 105 VAL B O 1
ATOM 2098 N N . ARG B 1 106 ? 2.232 -1.425 -3.947 1 92.25 106 ARG B N 1
ATOM 2099 C CA . ARG B 1 106 ? 1.478 -0.533 -4.82 1 92.25 106 ARG B CA 1
ATOM 2100 C C . ARG B 1 106 ? 0.218 -1.216 -5.344 1 92.25 106 ARG B C 1
ATOM 2102 O O . ARG B 1 106 ? -0.851 -0.604 -5.395 1 92.25 106 ARG B O 1
ATOM 2109 N N . TYR B 1 107 ? 0.339 -2.457 -5.727 1 96 107 TYR B N 1
ATOM 2110 C CA . TYR B 1 107 ? -0.845 -3.188 -6.164 1 96 107 TYR B CA 1
ATOM 2111 C C . TYR B 1 107 ? -1.845 -3.342 -5.023 1 96 107 TYR B C 1
ATOM 2113 O O . TYR B 1 107 ? -3.055 -3.215 -5.23 1 96 107 TYR B O 1
ATOM 2121 N N . ASN B 1 108 ? -1.298 -3.549 -3.863 1 96.25 108 ASN B N 1
ATOM 2122 C CA . ASN B 1 108 ? -2.184 -3.818 -2.734 1 96.25 108 ASN B CA 1
ATOM 2123 C C . ASN B 1 108 ? -2.895 -2.555 -2.264 1 96.25 108 ASN B C 1
ATOM 2125 O O . ASN B 1 108 ? -3.84 -2.625 -1.476 1 96.25 108 ASN B O 1
ATOM 2129 N N . MET B 1 109 ? -2.396 -1.443 -2.77 1 94.19 109 MET B N 1
ATOM 2130 C CA . MET B 1 109 ? -3.107 -0.196 -2.502 1 94.19 109 MET B CA 1
ATOM 2131 C C . MET B 1 109 ? -4.57 -0.304 -2.916 1 94.19 109 MET B C 1
ATOM 2133 O O . MET B 1 109 ? -5.449 0.24 -2.248 1 94.19 109 MET B O 1
ATOM 2137 N N . VAL B 1 110 ? -4.805 -1.076 -3.953 1 95.12 110 VAL B N 1
ATOM 2138 C CA . VAL B 1 110 ? -6.168 -1.095 -4.477 1 95.12 110 VAL B CA 1
ATOM 2139 C C . VAL B 1 110 ? -6.809 -2.455 -4.207 1 95.12 110 VAL B C 1
ATOM 2141 O O . VAL B 1 110 ? -8.031 -2.6 -4.281 1 95.12 110 VAL B O 1
ATOM 2144 N N . LEU B 1 111 ? -6.035 -3.408 -3.891 1 95.5 111 LEU B N 1
ATOM 2145 C CA . LEU B 1 111 ? -6.57 -4.75 -3.707 1 95.5 111 LEU B CA 1
ATOM 2146 C C . LEU B 1 111 ? -6.906 -5.008 -2.242 1 95.5 111 LEU B C 1
ATOM 2148 O O . LEU B 1 111 ? -7.855 -5.734 -1.936 1 95.5 111 LEU B O 1
ATOM 2152 N N . HIS B 1 112 ? -6.09 -4.445 -1.31 1 94 112 HIS B N 1
ATOM 2153 C CA . HIS B 1 112 ? -6.348 -4.48 0.126 1 94 112 HIS B CA 1
ATOM 2154 C C . HIS B 1 112 ? -6.332 -5.91 0.653 1 94 112 HIS B C 1
ATOM 2156 O O . HIS B 1 112 ? -7.203 -6.297 1.438 1 94 112 HIS B O 1
ATOM 2162 N N . ALA B 1 113 ? -5.426 -6.707 0.182 1 96.5 113 ALA B N 1
ATOM 2163 C CA . ALA B 1 113 ? -5.266 -8.07 0.671 1 96.5 113 ALA B CA 1
ATOM 2164 C C . ALA B 1 113 ? -4.543 -8.094 2.014 1 96.5 113 ALA B C 1
ATOM 2166 O O . ALA B 1 113 ? -3.77 -7.18 2.324 1 96.5 113 ALA B O 1
ATOM 2167 N N . ARG B 1 114 ? -4.758 -9.086 2.779 1 96.62 114 ARG B N 1
ATOM 2168 C CA . ARG B 1 114 ? -4.156 -9.227 4.102 1 96.62 114 ARG B CA 1
ATOM 2169 C C . ARG B 1 114 ? -2.791 -9.898 4.012 1 96.62 114 ARG B C 1
ATOM 2171 O O . ARG B 1 114 ? -1.959 -9.742 4.91 1 96.62 114 ARG B O 1
ATOM 2178 N N . TYR B 1 115 ? -2.588 -10.703 2.986 1 98.31 115 TYR B N 1
ATOM 2179 C CA . TYR B 1 115 ? -1.328 -11.422 2.828 1 98.31 115 TYR B CA 1
ATOM 2180 C C . TYR B 1 115 ? -0.66 -11.062 1.505 1 98.31 115 TYR B C 1
ATOM 2182 O O . TYR B 1 115 ? -1.271 -11.188 0.441 1 98.31 115 TYR B O 1
ATOM 2190 N N . LEU B 1 116 ? 0.542 -10.594 1.54 1 98.5 116 LEU B N 1
ATOM 2191 C CA . LEU B 1 116 ? 1.37 -10.273 0.385 1 98.5 116 LEU B CA 1
ATOM 2192 C C . LEU B 1 116 ? 2.551 -11.227 0.275 1 98.5 116 LEU B C 1
ATOM 2194 O O . LEU B 1 116 ? 3.359 -11.336 1.2 1 98.5 116 LEU B O 1
ATOM 2198 N N . ILE B 1 117 ? 2.686 -11.906 -0.786 1 98.81 117 ILE B N 1
ATOM 2199 C CA . ILE B 1 117 ? 3.773 -12.852 -0.978 1 98.81 117 ILE B CA 1
ATOM 2200 C C . ILE B 1 117 ? 4.629 -12.43 -2.17 1 98.81 117 ILE B C 1
ATOM 2202 O O . ILE B 1 117 ? 4.098 -12.062 -3.221 1 98.81 117 ILE B O 1
ATOM 2206 N N . VAL B 1 118 ? 5.902 -12.453 -2.029 1 98.69 118 VAL B N 1
ATOM 2207 C CA . VAL B 1 118 ? 6.859 -12.242 -3.111 1 98.69 118 VAL B CA 1
ATOM 2208 C C . VAL B 1 118 ? 7.781 -13.453 -3.23 1 98.69 118 VAL B C 1
ATOM 2210 O O . VAL B 1 118 ? 8.281 -13.969 -2.227 1 98.69 118 VAL B O 1
ATOM 2213 N N . SER B 1 119 ? 7.988 -13.906 -4.441 1 98.75 119 SER B N 1
ATOM 2214 C CA . SER B 1 119 ? 8.836 -15.086 -4.625 1 98.75 119 SER B CA 1
ATOM 2215 C C . SER B 1 119 ? 9.633 -14.992 -5.918 1 98.75 119 SER B C 1
ATOM 2217 O O . SER B 1 119 ? 9.125 -14.523 -6.938 1 98.75 119 SER B O 1
ATOM 2219 N N . ASN B 1 120 ? 10.812 -15.484 -5.812 1 98.62 120 ASN B N 1
ATOM 2220 C CA . ASN B 1 120 ? 11.555 -15.734 -7.039 1 98.62 120 ASN B CA 1
ATOM 2221 C C . ASN B 1 120 ? 11.805 -17.219 -7.25 1 98.62 120 ASN B C 1
ATOM 2223 O O . ASN B 1 120 ? 12.719 -17.609 -7.988 1 98.62 120 ASN B O 1
ATOM 2227 N N . GLY B 1 121 ? 11.047 -18.016 -6.562 1 98.62 121 GLY B N 1
ATOM 2228 C CA . GLY B 1 121 ? 11.188 -19.453 -6.684 1 98.62 121 GLY B CA 1
ATOM 2229 C C . GLY B 1 121 ? 12.258 -20.031 -5.766 1 98.62 121 GLY B C 1
ATOM 2230 O O . GLY B 1 121 ? 12.234 -21.219 -5.445 1 98.62 121 GLY B O 1
ATOM 2231 N N . MET B 1 122 ? 13.242 -19.203 -5.41 1 98.31 122 MET B N 1
ATOM 2232 C CA . MET B 1 122 ? 14.305 -19.594 -4.488 1 98.31 122 MET B CA 1
ATOM 2233 C C . MET B 1 122 ? 13.992 -19.125 -3.07 1 98.31 122 MET B C 1
ATOM 2235 O O . MET B 1 122 ? 14.164 -19.875 -2.109 1 98.31 122 MET B O 1
ATOM 2239 N N . ASN B 1 123 ? 13.617 -17.953 -2.941 1 97.94 123 ASN B N 1
ATOM 2240 C CA . ASN B 1 123 ? 13.188 -17.328 -1.693 1 97.94 123 ASN B CA 1
ATOM 2241 C C . ASN B 1 123 ? 11.727 -16.875 -1.765 1 97.94 123 ASN B C 1
ATOM 2243 O O . ASN B 1 123 ? 11.258 -16.453 -2.822 1 97.94 123 ASN B O 1
ATOM 2247 N N . HIS B 1 124 ? 11.062 -17.031 -0.66 1 98.38 124 HIS B N 1
ATOM 2248 C CA . HIS B 1 124 ? 9.648 -16.688 -0.538 1 98.38 124 HIS B CA 1
ATOM 2249 C C . HIS B 1 124 ? 9.391 -15.867 0.718 1 98.38 124 HIS B C 1
ATOM 2251 O O . HIS B 1 124 ? 9.766 -16.266 1.82 1 98.38 124 HIS B O 1
ATOM 2257 N N . TYR B 1 125 ? 8.852 -14.727 0.535 1 98.19 125 TYR B N 1
ATOM 2258 C CA . TYR B 1 125 ? 8.508 -13.867 1.662 1 98.19 125 TYR B CA 1
ATOM 2259 C C . TYR B 1 125 ? 7.004 -13.656 1.741 1 98.19 125 TYR B C 1
ATOM 2261 O O . TYR B 1 125 ? 6.336 -13.484 0.716 1 98.19 125 TYR B O 1
ATOM 2269 N N . CYS B 1 126 ? 6.527 -13.664 2.941 1 98.38 126 CYS B N 1
ATOM 2270 C CA . CYS B 1 126 ? 5.105 -13.422 3.162 1 98.38 126 CYS B CA 1
ATOM 2271 C C . CYS B 1 126 ? 4.895 -12.375 4.25 1 98.38 126 CYS B C 1
ATOM 2273 O O . CYS B 1 126 ? 5.379 -12.531 5.371 1 98.38 126 CYS B O 1
ATOM 2275 N N . CYS B 1 127 ? 4.227 -11.359 3.857 1 97.56 127 CYS B N 1
ATOM 2276 C CA . CYS B 1 127 ? 3.828 -10.289 4.766 1 97.56 127 CYS B CA 1
ATOM 2277 C C . CYS B 1 127 ? 2.355 -10.414 5.145 1 97.56 127 CYS B C 1
ATOM 2279 O O . CYS B 1 127 ? 1.5 -10.586 4.273 1 97.56 127 CYS B O 1
ATOM 2281 N N . ARG B 1 128 ? 2.111 -10.352 6.473 1 97.88 128 ARG B N 1
ATOM 2282 C CA . ARG B 1 128 ? 0.739 -10.336 6.969 1 97.88 128 ARG B CA 1
ATOM 2283 C C . ARG B 1 128 ? 0.377 -8.961 7.527 1 97.88 128 ARG B C 1
ATOM 2285 O O . ARG B 1 128 ? 1.074 -8.438 8.398 1 97.88 128 ARG B O 1
ATOM 2292 N N . ILE B 1 129 ? -0.684 -8.438 7.02 1 96.25 129 ILE B N 1
ATOM 2293 C CA . ILE B 1 129 ? -1.146 -7.121 7.453 1 96.25 129 ILE B CA 1
ATOM 2294 C C . ILE B 1 129 ? -2.295 -7.281 8.445 1 96.25 129 ILE B C 1
ATOM 2296 O O . ILE B 1 129 ? -3.229 -8.055 8.203 1 96.25 129 ILE B O 1
ATOM 2300 N N . ASP B 1 130 ? -2.188 -6.621 9.617 1 94.81 130 ASP B N 1
ATOM 2301 C CA . ASP B 1 130 ? -3.23 -6.535 10.641 1 94.81 130 ASP B CA 1
ATOM 2302 C C . ASP B 1 130 ? -3.887 -5.156 10.641 1 94.81 130 ASP B C 1
ATOM 2304 O O . ASP B 1 130 ? -3.447 -4.254 11.352 1 94.81 130 ASP B O 1
ATOM 2308 N N . TYR B 1 131 ? -4.945 -5.031 9.883 1 89.38 131 TYR B N 1
ATOM 2309 C CA . TYR B 1 131 ? -5.602 -3.738 9.727 1 89.38 131 TYR B CA 1
ATOM 2310 C C . TYR B 1 131 ? -6.219 -3.273 11.039 1 89.38 131 TYR B C 1
ATOM 2312 O O . TYR B 1 131 ? -6.297 -2.07 11.305 1 89.38 131 TYR B O 1
ATOM 2320 N N . ASP B 1 132 ? -6.645 -4.152 11.867 1 89.5 132 ASP B N 1
ATOM 2321 C CA . ASP B 1 132 ? -7.289 -3.814 13.133 1 89.5 132 ASP B CA 1
ATOM 2322 C C . ASP B 1 132 ? -6.309 -3.131 14.086 1 89.5 132 ASP B C 1
ATOM 2324 O O . ASP B 1 132 ? -6.688 -2.219 14.82 1 89.5 132 ASP B O 1
ATOM 2328 N N . ASN B 1 133 ? -5.109 -3.512 14 1 92.06 133 ASN B N 1
ATOM 2329 C CA . ASN B 1 133 ? -4.113 -2.961 14.914 1 92.06 133 ASN B CA 1
ATOM 2330 C C . ASN B 1 133 ? -3.1 -2.09 14.172 1 92.06 133 ASN B C 1
ATOM 2332 O O . ASN B 1 133 ? -2.057 -1.736 14.727 1 92.06 133 ASN B O 1
ATOM 2336 N N . MET B 1 134 ? -3.352 -1.822 12.906 1 92 134 MET B N 1
ATOM 2337 C CA . MET B 1 134 ? -2.523 -0.949 12.086 1 92 134 MET B CA 1
ATOM 2338 C C . MET B 1 134 ? -1.064 -1.392 12.117 1 92 134 MET B C 1
ATOM 2340 O O . MET B 1 134 ? -0.173 -0.586 12.391 1 92 134 MET B O 1
ATOM 2344 N N . SER B 1 135 ? -0.901 -2.678 11.781 1 94.5 135 SER B N 1
ATOM 2345 C CA . SER B 1 135 ? 0.448 -3.232 11.797 1 94.5 135 SER B CA 1
ATOM 2346 C C . SER B 1 135 ? 0.623 -4.301 10.727 1 94.5 135 SER B C 1
ATOM 2348 O O . SER B 1 135 ? -0.359 -4.777 10.148 1 94.5 135 SER B O 1
ATOM 2350 N N . TYR B 1 136 ? 1.866 -4.598 10.375 1 96.06 136 TYR B N 1
ATOM 2351 C CA . TYR B 1 136 ? 2.139 -5.789 9.57 1 96.06 136 TYR B CA 1
ATOM 2352 C C . TYR B 1 136 ? 3.385 -6.508 10.078 1 96.06 136 TYR B C 1
ATOM 2354 O O . TYR B 1 136 ? 4.211 -5.918 10.773 1 96.06 136 TYR B O 1
ATOM 2362 N N . ASP B 1 137 ? 3.469 -7.793 9.82 1 96.25 137 ASP B N 1
ATOM 2363 C CA . ASP B 1 137 ? 4.629 -8.609 10.156 1 96.25 137 ASP B CA 1
ATOM 2364 C C . ASP B 1 137 ? 4.973 -9.57 9.023 1 96.25 137 ASP B C 1
ATOM 2366 O O . ASP B 1 137 ? 4.094 -9.977 8.258 1 96.25 137 ASP B O 1
ATOM 2370 N N . PHE B 1 138 ? 6.238 -9.867 8.961 1 96.19 138 PHE B N 1
ATOM 2371 C CA . PHE B 1 138 ? 6.656 -10.938 8.062 1 96.19 138 PHE B CA 1
ATOM 2372 C C . PHE B 1 138 ? 6.516 -12.297 8.734 1 96.19 138 PHE B C 1
ATOM 2374 O O . PHE B 1 138 ? 6.902 -12.469 9.891 1 96.19 138 PHE B O 1
ATOM 2381 N N . LEU B 1 139 ? 5.965 -13.18 8.008 1 97.31 139 LEU B N 1
ATOM 2382 C CA . LEU B 1 139 ? 5.824 -14.547 8.5 1 97.31 139 LEU B CA 1
ATOM 2383 C C . LEU B 1 139 ? 7.062 -15.375 8.164 1 97.31 139 LEU B C 1
ATOM 2385 O O . LEU B 1 139 ? 7.781 -15.062 7.215 1 97.31 139 LEU B O 1
ATOM 2389 N N . LYS B 1 140 ? 7.246 -16.422 8.93 1 95.62 140 LYS B N 1
ATOM 2390 C CA . LYS B 1 140 ? 8.398 -17.297 8.711 1 95.62 140 LYS B CA 1
ATOM 2391 C C . LYS B 1 140 ? 8.242 -18.094 7.422 1 95.62 140 LYS B C 1
ATOM 2393 O O . LYS B 1 140 ? 9.242 -18.453 6.785 1 95.62 140 LYS B O 1
ATOM 2398 N N . GLU B 1 141 ? 7.012 -18.406 7.09 1 96.88 141 GLU B N 1
ATOM 2399 C CA . GLU B 1 141 ? 6.723 -19.172 5.875 1 96.88 141 GLU B CA 1
ATOM 2400 C C . GLU B 1 141 ? 5.348 -18.812 5.316 1 96.88 141 GLU B C 1
ATOM 2402 O O . GLU B 1 141 ? 4.551 -18.156 5.988 1 96.88 141 GLU B O 1
ATOM 2407 N N . VAL B 1 142 ? 5.117 -19.188 4.086 1 98.06 142 VAL B N 1
ATOM 2408 C CA . VAL B 1 142 ? 3.783 -19.062 3.508 1 98.06 142 VAL B CA 1
ATOM 2409 C C . VAL B 1 142 ? 2.791 -19.891 4.32 1 98.06 142 VAL B C 1
ATOM 2411 O O . VAL B 1 142 ? 3.004 -21.078 4.543 1 98.06 142 VAL B O 1
ATOM 2414 N N . PRO B 1 143 ? 1.742 -19.297 4.832 1 98.25 143 PRO B N 1
ATOM 2415 C CA . PRO B 1 143 ? 0.799 -20.047 5.672 1 98.25 143 PRO B CA 1
ATOM 2416 C C . PRO B 1 143 ? -0.039 -21.047 4.871 1 98.25 143 PRO B C 1
ATOM 2418 O O . PRO B 1 143 ? -0.164 -20.906 3.65 1 98.25 143 PRO B O 1
ATOM 2421 N N . ASP B 1 144 ? -0.59 -22.047 5.594 1 98.5 144 ASP B N 1
ATOM 2422 C CA . ASP B 1 144 ? -1.605 -22.906 4.996 1 98.5 144 ASP B CA 1
ATOM 2423 C C . ASP B 1 144 ? -2.938 -22.172 4.859 1 98.5 144 ASP B C 1
ATOM 2425 O O . ASP B 1 144 ? -3.271 -21.312 5.684 1 98.5 144 ASP B O 1
ATOM 2429 N N . TYR B 1 145 ? -3.664 -22.578 3.84 1 98.19 145 TYR B N 1
ATOM 2430 C CA . TYR B 1 145 ? -4.969 -21.969 3.631 1 98.19 145 TYR B CA 1
ATOM 2431 C C . TYR B 1 145 ? -5.836 -22.078 4.879 1 98.19 145 TYR B C 1
ATOM 2433 O O . TYR B 1 145 ? -6.527 -21.125 5.254 1 98.19 145 TYR B O 1
ATOM 2441 N N . ALA B 1 146 ? -5.809 -23.172 5.539 1 96.69 146 ALA B N 1
ATOM 2442 C CA . ALA B 1 146 ? -6.621 -23.438 6.719 1 96.69 146 ALA B CA 1
ATOM 2443 C C . ALA B 1 146 ? -6.297 -22.469 7.848 1 96.69 146 ALA B C 1
ATOM 2445 O O . ALA B 1 146 ? -7.121 -22.234 8.734 1 96.69 146 ALA B O 1
ATOM 2446 N N . ASP B 1 147 ? -5.086 -21.844 7.824 1 95.5 147 ASP B N 1
ATOM 2447 C CA . ASP B 1 147 ? -4.637 -20.953 8.883 1 95.5 147 ASP B CA 1
ATOM 2448 C C . ASP B 1 147 ? -5.039 -19.5 8.586 1 95.5 147 ASP B C 1
ATOM 2450 O O . ASP B 1 147 ? -4.859 -18.625 9.43 1 95.5 147 ASP B O 1
ATOM 2454 N N . LEU B 1 148 ? -5.508 -19.172 7.355 1 92.75 148 LEU B N 1
ATOM 2455 C CA . LEU B 1 148 ? -5.906 -17.812 6.98 1 92.75 148 LEU B CA 1
ATOM 2456 C C . LEU B 1 148 ? -7.309 -17.5 7.488 1 92.75 148 LEU B C 1
ATOM 2458 O O . LEU B 1 148 ? -7.652 -16.344 7.695 1 92.75 148 LEU B O 1
ATOM 2462 N N . GLU B 1 149 ? -8.258 -18.469 7.512 1 70.94 149 GLU B N 1
ATOM 2463 C CA . GLU B 1 149 ? -9.656 -18.359 7.93 1 70.94 149 GLU B CA 1
ATOM 2464 C C . GLU B 1 149 ? -9.773 -18.203 9.445 1 70.94 149 GLU B C 1
ATOM 2466 O O . GLU B 1 149 ? -8.93 -18.719 10.188 1 70.94 149 GLU B O 1
#

Nearest PDB structures (foldseek):
  6xl1-assembly1_B  TM=6.236E-01  e=9.133E-03  Treponema succinifaciens DSM 2489
  7lvv-assembly1_C  TM=6.491E-01  e=4.423E-02  Deinococcus wulumuqiensis
  6h2j-assembly1_A  TM=6.741E-01  e=2.757E-01  Escherichia coli
  4be7-assembly1_B  TM=3.777E-01  e=1.140E-01  Escherichia coli
  4be7-assembly2_D  TM=3.787E-01  e=3.127E-01  Escherichia coli

Organism: NCBI:txid2530390

Solvent-accessible surface area (backbone atoms only — not comparable to full-atom values): 16398 Å² total; per-residue (Å²): 132,92,51,71,58,67,86,73,95,79,50,71,47,75,55,99,90,39,54,21,33,58,36,82,72,76,69,44,74,37,77,59,41,64,35,49,53,30,47,53,42,48,53,47,40,40,35,76,73,28,58,38,60,66,91,37,41,41,61,59,44,77,33,33,57,60,85,40,79,45,62,45,50,33,38,31,38,44,100,82,70,44,49,36,33,38,38,41,71,34,27,66,88,47,77,87,46,70,67,57,51,50,49,52,50,58,54,34,67,20,49,63,40,40,31,44,32,42,32,18,34,65,54,73,45,27,36,39,47,38,59,91,73,26,20,33,38,72,46,96,53,80,72,43,42,83,71,74,108,134,91,52,73,58,68,84,73,95,80,51,71,49,75,54,99,90,39,53,21,32,57,34,83,72,76,68,45,73,36,76,59,41,64,36,48,51,30,46,53,41,49,53,48,40,39,36,76,73,28,58,38,60,66,92,38,40,40,59,60,43,77,32,31,58,61,85,40,80,45,61,44,48,33,38,31,37,44,98,84,70,44,50,36,33,38,38,41,69,33,28,66,86,47,78,88,45,69,66,56,51,52,50,51,51,58,55,35,67,21,51,63,40,40,32,45,33,43,32,18,36,66,53,72,44,26,36,40,46,37,59,90,73,26,20,34,38,72,47,95,52,80,72,41,42,81,72,74,109

InterPro domains:
  IPR029464 Type I restriction enzyme R protein, N-terminal domain [PF13588] (34-143)

Secondary structure (DSSP, 8-state):
---SS------EEEETTEEEEEETTTTEEEE--HHHHHHHHHHHHHHHTT---GGGEEEEEEEEETTEEEEEEEEEE-TTS-EEEEEEE--TTSPP-HHHHHHHHHHHHHH--SEEEEE-SS-EEEEEEEGGGTEEEEESSPPPHHHH-/---SS------EEEETTEEEEEETTTTEEEE--HHHHHHHHHHHHHHHTT---GGGEEEEEEEEETTEEEEEEEEEE-TTS-EEEEEEE--TTSPP-HHHHHHHHHHHHHH--SEEEEE-SS-EEEEEEEGGGTEEEEESSPPPHHHH-

pLDDT: mean 96.3, std 3.79, range [70.56, 98.88]